Protein AF-A0A5N6XSC6-F1 (afdb_monomer)

Organism: NCBI:txid656916

Foldseek 3Di:
DACLLAALLVLLVVDDDPLSVLSSVLQVVLCLQQVDGQFDDPDDPDPLQRSLLRQLLLCLQLVHQADLVSLVVSLVVDPDPNNVQSVVCNVPVDGDDDVVSVVVSNVHHHPPRSQDPPDPLSVLVSVLSNLSSDRDSVSRQDPVSSCVRPNNVLVVPDDPVVVVVVVVVPDDDDDDRDPPPPVSVVVSVVSVVPDPPDD

Radius of gyration: 20.53 Å; Cα contacts (8 Å, |Δi|>4): 196; chains: 1; bounding box: 45×30×69 Å

Structure (mmCIF, N/CA/C/O backbone):
data_AF-A0A5N6XSC6-F1
#
_entry.id   AF-A0A5N6XSC6-F1
#
loop_
_atom_site.group_PDB
_atom_site.id
_atom_site.type_symbol
_atom_site.label_atom_id
_atom_site.label_alt_id
_atom_site.label_comp_id
_atom_site.label_asym_id
_atom_site.label_entity_id
_atom_site.label_seq_id
_atom_site.pdbx_PDB_ins_code
_atom_site.Cartn_x
_atom_site.Cartn_y
_atom_site.Cartn_z
_atom_site.occupancy
_atom_site.B_iso_or_equiv
_atom_site.auth_seq_id
_atom_site.auth_comp_id
_atom_site.auth_asym_id
_atom_site.auth_atom_id
_atom_site.pdbx_PDB_model_num
ATOM 1 N N . MET A 1 1 ? 5.424 -16.728 -9.639 1.00 49.31 1 MET A N 1
ATOM 2 C CA . MET A 1 1 ? 5.295 -16.500 -8.179 1.00 49.31 1 MET A CA 1
ATOM 3 C C . MET A 1 1 ? 4.013 -15.714 -7.971 1.00 49.31 1 MET A C 1
ATOM 5 O O . MET A 1 1 ? 3.668 -14.972 -8.876 1.00 49.31 1 MET A O 1
ATOM 9 N N . ASN A 1 2 ? 3.265 -15.916 -6.886 1.00 63.72 2 ASN A N 1
ATOM 10 C CA . ASN A 1 2 ? 1.978 -15.237 -6.713 1.00 63.72 2 ASN A CA 1
ATOM 11 C C . ASN A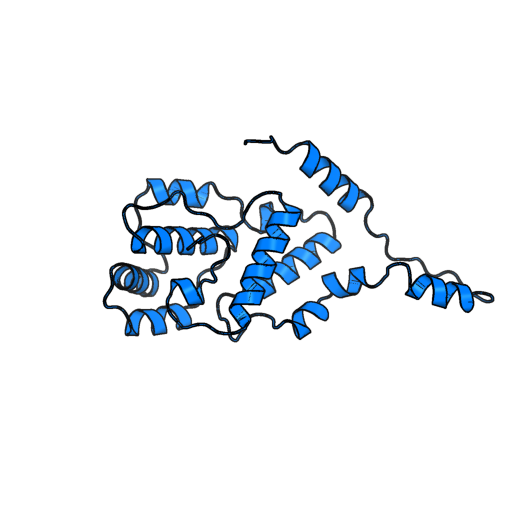 1 2 ? 2.209 -13.779 -6.250 1.00 63.72 2 ASN A C 1
ATOM 13 O O . ASN A 1 2 ? 2.725 -13.609 -5.145 1.00 63.72 2 ASN A O 1
ATOM 17 N N . PRO A 1 3 ? 1.886 -12.742 -7.047 1.00 75.44 3 PRO A N 1
ATOM 18 C CA . PRO A 1 3 ? 2.287 -11.359 -6.756 1.00 75.44 3 PRO A CA 1
ATOM 19 C C . PRO A 1 3 ? 1.499 -10.677 -5.621 1.00 75.44 3 PRO A C 1
ATOM 21 O O . PRO A 1 3 ? 1.793 -9.541 -5.268 1.00 75.44 3 PRO A O 1
ATOM 24 N N . LEU A 1 4 ? 0.514 -11.361 -5.035 1.00 81.62 4 LEU A N 1
ATOM 25 C CA . LEU A 1 4 ? -0.522 -10.781 -4.163 1.00 81.62 4 LEU A CA 1
ATOM 26 C C . LEU A 1 4 ? 0.004 -10.167 -2.856 1.00 81.62 4 LEU A C 1
ATOM 28 O O . LEU A 1 4 ? -0.638 -9.290 -2.287 1.00 81.62 4 LEU A O 1
ATOM 32 N N . TYR A 1 5 ? 1.169 -10.620 -2.390 1.00 88.50 5 TYR A N 1
ATOM 33 C CA . TYR A 1 5 ? 1.767 -10.203 -1.116 1.00 88.50 5 TYR A CA 1
ATOM 34 C C . TYR A 1 5 ? 3.187 -9.645 -1.294 1.00 88.50 5 TYR A C 1
ATOM 36 O O . TYR A 1 5 ? 3.934 -9.534 -0.322 1.00 88.50 5 TYR A O 1
ATOM 44 N N . LEU A 1 6 ? 3.588 -9.332 -2.534 1.00 90.94 6 LEU A N 1
ATOM 45 C CA . LEU A 1 6 ? 4.929 -8.825 -2.818 1.00 90.94 6 LEU A CA 1
A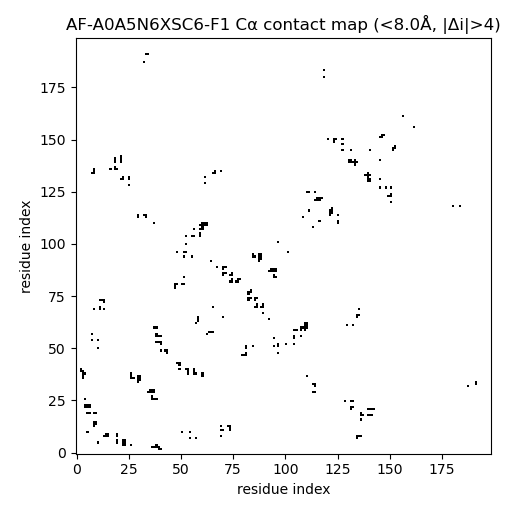TOM 46 C C . LEU A 1 6 ? 5.076 -7.370 -2.369 1.00 90.94 6 LEU A C 1
ATOM 48 O O . LEU A 1 6 ? 4.254 -6.511 -2.687 1.00 90.94 6 LEU A O 1
ATOM 52 N N . ALA A 1 7 ? 6.162 -7.114 -1.645 1.00 92.56 7 ALA A N 1
ATOM 53 C CA . ALA A 1 7 ? 6.537 -5.786 -1.193 1.00 92.56 7 ALA A CA 1
ATOM 54 C C . ALA A 1 7 ? 7.160 -4.959 -2.342 1.00 92.56 7 ALA A C 1
ATOM 56 O O . ALA A 1 7 ? 7.803 -5.527 -3.232 1.00 92.56 7 ALA A O 1
ATOM 57 N N . PRO A 1 8 ? 7.012 -3.621 -2.337 1.00 91.50 8 PRO A N 1
ATOM 58 C CA . PRO A 1 8 ? 7.504 -2.745 -3.405 1.00 91.50 8 PRO A CA 1
ATOM 59 C C . PRO A 1 8 ? 9.022 -2.825 -3.599 1.00 91.50 8 PRO A C 1
ATOM 61 O O . PRO A 1 8 ? 9.500 -2.777 -4.728 1.00 91.50 8 PRO A O 1
ATOM 64 N N . ASP A 1 9 ? 9.782 -3.007 -2.522 1.00 90.50 9 ASP A N 1
ATOM 65 C CA . ASP A 1 9 ? 11.235 -3.183 -2.531 1.00 90.50 9 ASP A CA 1
ATOM 66 C C . ASP A 1 9 ? 11.682 -4.472 -3.241 1.00 90.50 9 ASP A C 1
ATOM 68 O O . ASP A 1 9 ? 12.704 -4.475 -3.934 1.00 90.50 9 ASP A O 1
ATOM 72 N N . VAL A 1 10 ? 10.874 -5.534 -3.168 1.00 89.75 10 VAL A N 1
ATOM 73 C CA . VAL A 1 10 ? 11.110 -6.781 -3.909 1.00 89.75 10 VAL A CA 1
ATOM 74 C C . VAL A 1 10 ? 10.827 -6.587 -5.398 1.00 89.75 10 VAL A C 1
ATOM 76 O O . VAL A 1 10 ? 11.639 -6.987 -6.232 1.00 89.75 10 VAL A O 1
ATOM 79 N N . ILE A 1 11 ? 9.709 -5.933 -5.734 1.00 88.19 11 ILE A N 1
ATOM 80 C CA . ILE A 1 11 ? 9.303 -5.667 -7.127 1.00 88.19 11 ILE A CA 1
ATOM 81 C C . ILE A 1 11 ? 10.349 -4.789 -7.829 1.00 88.19 11 ILE A C 1
ATOM 83 O O . ILE A 1 11 ? 10.749 -5.047 -8.960 1.00 88.19 11 ILE A O 1
ATOM 87 N N . ILE A 1 12 ? 10.854 -3.780 -7.120 1.00 86.69 12 ILE A N 1
ATOM 88 C CA . ILE A 1 12 ? 11.865 -2.834 -7.603 1.00 86.69 12 ILE A CA 1
ATOM 89 C C . ILE A 1 12 ? 13.293 -3.437 -7.570 1.00 86.69 12 ILE A C 1
ATOM 91 O O . ILE A 1 12 ? 14.239 -2.835 -8.080 1.00 86.69 12 ILE A O 1
ATOM 95 N N . LYS A 1 13 ? 13.455 -4.669 -7.062 1.00 84.75 13 LYS A N 1
ATOM 96 C CA . LYS A 1 13 ? 14.721 -5.425 -7.001 1.00 84.75 13 LYS A CA 1
ATOM 97 C C . LYS A 1 13 ? 15.791 -4.766 -6.116 1.00 84.75 13 LYS A C 1
ATOM 99 O O . LYS A 1 13 ? 16.981 -4.853 -6.415 1.00 84.75 13 LYS A O 1
ATOM 104 N N . LEU A 1 14 ? 15.381 -4.142 -5.009 1.00 81.25 14 LEU A N 1
ATOM 105 C CA . LEU A 1 14 ? 16.293 -3.547 -4.016 1.00 81.25 14 LEU A CA 1
ATOM 106 C C . LEU A 1 14 ? 16.937 -4.583 -3.087 1.00 81.25 14 LEU A C 1
ATOM 108 O O . LEU A 1 14 ? 17.935 -4.289 -2.434 1.00 81.25 14 LEU A O 1
ATOM 112 N N . GLY A 1 15 ? 16.395 -5.798 -3.049 1.00 80.19 15 GLY A N 1
ATOM 113 C CA . GLY A 1 15 ? 16.894 -6.893 -2.229 1.00 80.19 15 GLY A CA 1
ATOM 114 C C . GLY A 1 15 ? 15.775 -7.571 -1.452 1.00 80.19 15 GLY A C 1
ATOM 115 O O . GLY A 1 15 ? 14.599 -7.281 -1.647 1.00 80.19 15 GLY A O 1
ATOM 116 N N . TRP A 1 16 ? 16.163 -8.504 -0.586 1.00 81.88 16 TRP A N 1
ATOM 117 C CA . TRP A 1 16 ? 15.251 -9.243 0.282 1.00 81.88 16 TRP A CA 1
ATOM 118 C C . TRP A 1 16 ? 15.707 -9.057 1.723 1.00 81.88 16 TRP A C 1
ATOM 120 O O . TRP A 1 16 ? 16.853 -9.366 2.058 1.00 81.88 16 TRP A O 1
ATOM 130 N N . SER A 1 17 ? 14.821 -8.553 2.573 1.00 85.25 17 SER A N 1
ATOM 131 C CA . SER A 1 17 ? 15.098 -8.306 3.986 1.00 85.25 17 SER A CA 1
ATOM 132 C C . SER A 1 17 ? 13.865 -8.612 4.835 1.00 85.25 17 SER A C 1
ATOM 134 O O . SER A 1 17 ? 12.758 -8.749 4.324 1.00 85.25 17 SER A O 1
ATOM 136 N N . SER A 1 18 ? 14.050 -8.741 6.151 1.00 90.38 18 SER A N 1
ATOM 137 C CA . SER A 1 18 ? 12.969 -9.077 7.093 1.00 90.38 18 SER A CA 1
ATOM 138 C C . SER A 1 18 ? 11.708 -8.179 7.007 1.00 90.38 18 SER A C 1
ATOM 140 O O . SER A 1 18 ? 10.610 -8.711 7.165 1.00 90.38 18 SER A O 1
ATOM 142 N N . PRO A 1 19 ? 11.789 -6.863 6.708 1.00 93.50 19 PRO A N 1
ATOM 143 C CA . PRO A 1 19 ? 10.615 -5.999 6.533 1.00 93.50 19 PRO A CA 1
ATOM 144 C C . PRO A 1 19 ? 9.584 -6.442 5.482 1.00 93.50 19 PRO A C 1
ATOM 146 O O . PRO A 1 19 ? 8.442 -5.976 5.542 1.00 93.50 19 PRO A O 1
ATOM 149 N N . ILE A 1 20 ? 9.924 -7.314 4.523 1.00 93.88 20 ILE A N 1
ATOM 150 C CA . ILE A 1 20 ? 8.957 -7.813 3.522 1.00 93.88 20 ILE A CA 1
ATOM 151 C C . ILE A 1 20 ? 7.802 -8.586 4.172 1.00 93.88 20 ILE A C 1
ATOM 153 O O . ILE A 1 20 ? 6.668 -8.510 3.702 1.00 93.88 20 ILE A O 1
ATOM 157 N N . ASP A 1 21 ? 8.065 -9.259 5.293 1.00 94.44 21 ASP A N 1
ATOM 158 C CA . ASP A 1 21 ? 7.053 -10.024 6.022 1.00 94.44 21 ASP A CA 1
ATOM 159 C C . ASP A 1 21 ? 6.004 -9.089 6.640 1.00 94.44 21 ASP A C 1
ATOM 161 O O . ASP A 1 21 ? 4.812 -9.392 6.646 1.00 94.44 21 ASP A O 1
ATOM 165 N N . MET A 1 22 ? 6.424 -7.900 7.086 1.00 96.00 22 MET A N 1
ATOM 166 C CA . MET A 1 22 ? 5.517 -6.885 7.635 1.00 96.00 22 MET A CA 1
ATOM 167 C C . MET A 1 22 ? 4.559 -6.337 6.571 1.00 96.00 22 MET A C 1
ATOM 169 O O . MET A 1 22 ? 3.394 -6.068 6.869 1.00 96.00 22 MET A O 1
ATOM 173 N N . TRP A 1 23 ? 5.016 -6.230 5.318 1.00 95.50 23 TRP A N 1
ATOM 174 C CA . TRP A 1 23 ? 4.157 -5.870 4.187 1.00 95.50 23 TRP A CA 1
ATOM 175 C C . TRP A 1 23 ? 3.125 -6.963 3.893 1.00 95.50 23 TRP A C 1
ATOM 177 O O . TRP A 1 23 ? 1.935 -6.678 3.728 1.00 95.50 23 TRP A O 1
ATOM 187 N N . ALA A 1 24 ? 3.561 -8.226 3.871 1.00 94.69 24 ALA A N 1
ATOM 188 C CA . ALA A 1 24 ? 2.672 -9.365 3.665 1.00 94.69 24 ALA A CA 1
ATOM 189 C C . ALA A 1 24 ? 1.604 -9.458 4.770 1.00 94.69 24 ALA A C 1
ATOM 191 O O . ALA A 1 24 ? 0.427 -9.660 4.470 1.00 94.69 24 ALA A O 1
ATOM 192 N N . ILE A 1 25 ? 1.979 -9.219 6.033 1.00 95.25 25 ILE A N 1
ATOM 193 C CA . ILE A 1 25 ? 1.037 -9.140 7.160 1.00 95.25 25 ILE A CA 1
ATOM 194 C C . ILE A 1 25 ? -0.019 -8.058 6.916 1.00 95.25 25 ILE A C 1
ATOM 196 O O . ILE A 1 25 ? -1.203 -8.316 7.106 1.00 95.25 25 ILE A O 1
ATOM 200 N N . ALA A 1 26 ? 0.367 -6.867 6.455 1.00 95.25 26 ALA A N 1
ATOM 201 C CA . ALA A 1 26 ? -0.592 -5.800 6.167 1.00 95.25 26 ALA A CA 1
ATOM 202 C C . ALA A 1 26 ? -1.588 -6.179 5.068 1.00 95.25 26 ALA A C 1
ATOM 204 O O . ALA A 1 26 ? -2.779 -5.898 5.188 1.00 95.25 26 ALA A O 1
ATOM 205 N N . CYS A 1 27 ? -1.114 -6.857 4.023 1.00 94.94 27 CYS A N 1
ATOM 206 C CA . CYS A 1 27 ? -1.979 -7.371 2.967 1.00 94.94 27 CYS A CA 1
ATOM 207 C C . CYS A 1 27 ? -3.011 -8.363 3.523 1.00 94.94 27 CYS A C 1
ATOM 209 O O . CYS A 1 27 ? -4.196 -8.230 3.230 1.00 94.94 27 CYS A O 1
ATOM 211 N N . ILE A 1 28 ? -2.574 -9.298 4.376 1.00 94.44 28 ILE A N 1
ATOM 212 C CA . ILE A 1 28 ? -3.453 -10.265 5.050 1.00 94.44 28 ILE A CA 1
ATOM 213 C C . ILE A 1 28 ? -4.469 -9.543 5.944 1.00 94.44 28 ILE A C 1
ATOM 215 O O . ILE A 1 28 ? -5.648 -9.876 5.928 1.00 94.44 28 ILE A O 1
ATOM 219 N N . LEU A 1 29 ? -4.046 -8.531 6.705 1.00 93.81 29 LEU A N 1
ATOM 220 C CA . LEU A 1 29 ? -4.939 -7.757 7.572 1.00 93.81 29 LEU A CA 1
ATOM 221 C C . LEU A 1 29 ? -6.040 -7.036 6.779 1.00 93.81 29 LEU A C 1
ATOM 223 O O . LEU A 1 29 ? -7.191 -7.014 7.214 1.00 93.81 29 LEU A O 1
ATOM 227 N N . VAL A 1 30 ? -5.707 -6.466 5.617 1.00 93.06 30 VAL A N 1
ATOM 228 C CA . VAL A 1 30 ? -6.702 -5.842 4.731 1.00 93.06 30 VAL A CA 1
ATOM 229 C C . VAL A 1 30 ? -7.630 -6.887 4.120 1.00 93.06 30 VAL A C 1
ATOM 231 O O . VAL A 1 30 ? -8.840 -6.677 4.109 1.00 93.06 30 VAL A O 1
ATOM 234 N N . GLU A 1 31 ? -7.091 -8.019 3.667 1.00 92.50 31 GLU A N 1
ATOM 235 C CA . GLU A 1 31 ? -7.881 -9.118 3.105 1.00 92.50 31 GLU A CA 1
ATOM 236 C C . GLU A 1 31 ? -8.882 -9.675 4.125 1.00 92.50 31 GLU A C 1
ATOM 238 O O . GLU A 1 31 ? -10.049 -9.879 3.799 1.00 92.50 31 GLU A O 1
ATOM 243 N N . LEU A 1 32 ? -8.466 -9.838 5.384 1.00 91.75 32 LEU A N 1
ATOM 244 C CA . LEU A 1 32 ? -9.344 -10.273 6.471 1.00 91.75 32 LEU A CA 1
ATOM 245 C C . LEU A 1 32 ? -10.442 -9.253 6.793 1.00 91.75 32 LEU A C 1
ATOM 247 O O . LEU A 1 32 ? -11.544 -9.651 7.166 1.00 91.75 32 LEU A O 1
ATOM 251 N N . LEU A 1 33 ? -10.162 -7.954 6.660 1.00 88.81 33 LEU A N 1
ATOM 252 C CA . LEU A 1 33 ? -11.154 -6.910 6.914 1.00 88.81 33 LEU A CA 1
ATOM 253 C C . LEU A 1 33 ? -12.158 -6.774 5.761 1.00 88.81 33 LEU A C 1
ATOM 255 O O . LEU A 1 33 ? -13.361 -6.683 5.996 1.00 88.81 33 LEU A O 1
ATOM 259 N N . ALA A 1 34 ? -11.659 -6.693 4.528 1.00 86.06 34 ALA A N 1
ATOM 260 C CA . ALA A 1 34 ? -12.452 -6.330 3.356 1.00 86.06 34 ALA A CA 1
ATOM 261 C C . ALA A 1 34 ? -12.992 -7.547 2.587 1.00 86.06 34 ALA A C 1
ATOM 263 O O . ALA A 1 34 ? -13.905 -7.403 1.774 1.00 86.06 34 ALA A O 1
ATOM 264 N N . GLY A 1 35 ? -12.434 -8.739 2.821 1.00 87.81 35 GLY A N 1
ATOM 265 C CA . GLY A 1 35 ? -12.725 -9.947 2.048 1.00 87.81 35 GLY A CA 1
ATOM 266 C C . GLY A 1 35 ? -12.160 -9.920 0.624 1.00 87.81 35 GLY A C 1
ATOM 267 O O . GLY A 1 35 ? -12.494 -10.788 -0.179 1.00 87.81 35 GLY A O 1
ATOM 268 N N . GLU A 1 36 ? -11.331 -8.926 0.293 1.00 86.38 36 GLU A N 1
ATOM 269 C CA . GLU A 1 36 ? -10.698 -8.763 -1.013 1.00 86.38 36 GLU A CA 1
ATOM 270 C C . GLU A 1 36 ? -9.207 -8.450 -0.871 1.00 86.38 36 GLU A C 1
ATOM 272 O O . GLU A 1 36 ? -8.771 -7.786 0.070 1.00 86.38 36 GLU A O 1
ATOM 277 N N . ILE A 1 37 ? -8.417 -8.930 -1.829 1.00 89.12 37 ILE A N 1
ATOM 278 C CA . ILE A 1 37 ? -6.965 -8.748 -1.835 1.00 89.12 37 ILE A CA 1
ATOM 279 C C . ILE A 1 37 ? -6.643 -7.304 -2.246 1.00 89.12 37 ILE A C 1
ATOM 281 O O . ILE A 1 37 ? -7.108 -6.868 -3.305 1.00 89.12 37 ILE A O 1
ATOM 285 N N . PRO A 1 38 ? -5.822 -6.561 -1.476 1.00 89.12 38 PRO A N 1
ATOM 286 C CA . PRO A 1 38 ? -5.574 -5.143 -1.744 1.00 89.12 38 PRO A CA 1
ATOM 287 C C . PRO A 1 38 ? -4.792 -4.901 -3.037 1.00 89.12 38 PRO A C 1
ATOM 289 O O . PRO A 1 38 ? -5.041 -3.919 -3.735 1.00 89.12 38 PRO A O 1
ATOM 292 N N . PHE A 1 39 ? -3.859 -5.794 -3.374 1.00 90.94 39 PHE A N 1
ATOM 293 C CA . PHE A 1 39 ? -3.005 -5.657 -4.548 1.00 90.94 39 PHE A CA 1
ATOM 294 C C . PHE A 1 39 ? -3.087 -6.919 -5.397 1.00 90.94 39 PHE A C 1
ATOM 296 O O . PHE A 1 39 ? -2.641 -7.993 -5.002 1.00 90.94 39 PHE A O 1
ATOM 303 N N . TYR A 1 40 ? -3.655 -6.792 -6.589 1.00 86.75 40 TYR A N 1
ATOM 304 C CA . TYR A 1 40 ? -3.598 -7.851 -7.584 1.00 86.75 40 TYR A CA 1
ATOM 305 C C . TYR A 1 40 ? -3.666 -7.273 -8.990 1.00 86.75 40 TYR A C 1
ATOM 307 O O . TYR A 1 40 ? -4.322 -6.255 -9.240 1.00 86.75 40 TYR A O 1
ATOM 315 N N . VAL A 1 41 ? -3.010 -7.965 -9.913 1.00 85.06 41 VAL A N 1
ATOM 316 C CA . VAL A 1 41 ? -2.949 -7.620 -11.334 1.00 85.06 41 VAL A CA 1
ATOM 317 C C . VAL A 1 41 ? -3.692 -8.674 -12.146 1.00 85.06 41 VAL A C 1
ATOM 319 O O . VAL A 1 41 ? -3.846 -9.814 -11.709 1.00 85.06 41 VAL A O 1
ATOM 322 N N . ARG A 1 42 ? -4.189 -8.301 -13.329 1.00 77.06 42 ARG A N 1
ATOM 323 C CA . ARG A 1 42 ? -4.934 -9.231 -14.200 1.00 77.06 42 ARG A CA 1
ATOM 324 C C . ARG A 1 42 ? -4.015 -10.139 -15.038 1.00 77.06 42 ARG A C 1
ATOM 326 O O . ARG A 1 42 ? -4.506 -11.073 -15.667 1.00 77.06 42 ARG A O 1
ATOM 333 N N . GLY A 1 43 ? -2.709 -9.879 -15.011 1.00 68.62 43 GLY A N 1
ATOM 334 C CA . GLY A 1 43 ? -1.700 -10.525 -15.847 1.00 68.62 43 GLY A CA 1
ATOM 335 C C . GLY A 1 43 ? -1.348 -9.665 -17.062 1.00 68.62 43 GLY A C 1
ATOM 336 O O . GLY A 1 43 ? -2.226 -9.045 -17.671 1.00 68.62 43 GLY A O 1
ATOM 337 N N . GLY A 1 44 ? -0.056 -9.608 -17.375 1.00 69.19 44 GLY A N 1
ATOM 338 C CA . GLY A 1 44 ? 0.532 -8.852 -18.482 1.00 69.19 44 GLY A CA 1
ATOM 339 C C . GLY A 1 44 ? 1.079 -9.781 -19.565 1.00 69.19 44 GLY A C 1
ATOM 340 O O . GLY A 1 44 ? 1.088 -11.001 -19.415 1.00 69.19 44 GLY A O 1
ATOM 341 N N . ILE A 1 45 ? 1.540 -9.219 -20.686 1.00 72.31 45 ILE A N 1
ATOM 342 C CA . ILE A 1 45 ? 2.216 -10.012 -21.730 1.00 72.31 45 ILE A CA 1
ATOM 343 C C . ILE A 1 45 ? 3.636 -10.377 -21.263 1.00 72.31 45 ILE A C 1
ATOM 345 O O . ILE A 1 45 ? 4.210 -11.375 -21.702 1.00 72.31 45 ILE A O 1
ATOM 349 N N . SER A 1 46 ? 4.197 -9.582 -20.348 1.00 82.19 46 SER A N 1
ATOM 350 C CA . SER A 1 46 ? 5.517 -9.782 -19.756 1.00 82.19 46 SER A CA 1
ATOM 351 C C . SER A 1 46 ? 5.523 -9.499 -18.252 1.00 82.19 46 SER A C 1
ATOM 353 O O . SER A 1 46 ? 4.689 -8.745 -17.753 1.00 82.19 46 SER A O 1
ATOM 355 N N . GLN A 1 47 ? 6.508 -10.062 -17.545 1.00 82.31 47 GLN A N 1
ATOM 356 C CA . GLN A 1 47 ? 6.714 -9.828 -16.110 1.00 82.31 47 GLN A CA 1
ATOM 357 C C . GLN A 1 47 ? 6.904 -8.337 -15.789 1.00 82.31 47 GLN A C 1
ATOM 359 O O . GLN A 1 47 ? 6.347 -7.843 -14.818 1.00 82.31 47 GLN A O 1
ATOM 364 N N . ASP A 1 48 ? 7.636 -7.605 -16.633 1.00 81.94 48 ASP A N 1
ATOM 365 C CA . ASP A 1 48 ? 7.898 -6.179 -16.421 1.00 81.94 48 ASP A CA 1
ATOM 366 C C . ASP A 1 48 ? 6.603 -5.345 -16.483 1.00 81.94 48 ASP A C 1
ATOM 368 O O . ASP A 1 48 ? 6.462 -4.371 -15.748 1.00 81.94 48 ASP A O 1
ATOM 372 N N . GLU A 1 49 ? 5.634 -5.727 -17.324 1.00 82.25 49 GLU A N 1
ATOM 373 C CA . GLU A 1 49 ? 4.317 -5.075 -17.362 1.00 82.25 49 GLU A CA 1
ATOM 374 C C . GLU A 1 49 ? 3.496 -5.361 -16.099 1.00 82.25 49 GLU A C 1
ATOM 376 O O . GLU A 1 49 ? 2.826 -4.461 -15.590 1.00 82.25 49 GLU A O 1
ATOM 381 N N . GLU A 1 50 ? 3.561 -6.590 -15.583 1.00 86.25 50 GLU A N 1
ATOM 382 C CA . GLU A 1 50 ? 2.893 -6.975 -14.336 1.00 86.25 50 GLU A CA 1
ATOM 383 C C . GLU A 1 50 ? 3.466 -6.225 -13.136 1.00 86.25 50 GLU A C 1
ATOM 385 O O . GLU A 1 50 ? 2.704 -5.703 -12.324 1.00 86.25 50 GLU A O 1
ATOM 390 N N . ASP A 1 51 ? 4.792 -6.115 -13.058 1.00 87.38 51 ASP A N 1
ATOM 391 C CA . ASP A 1 51 ? 5.490 -5.390 -12.000 1.00 87.38 51 ASP A CA 1
ATOM 392 C C . ASP A 1 51 ? 5.107 -3.897 -12.020 1.00 87.38 51 ASP A C 1
ATOM 394 O O . ASP A 1 51 ? 4.824 -3.312 -10.975 1.00 87.38 51 ASP A O 1
ATOM 398 N N . ILE A 1 52 ? 5.011 -3.281 -13.206 1.00 86.56 52 ILE A N 1
ATOM 399 C CA . ILE A 1 52 ? 4.572 -1.883 -13.357 1.00 86.56 52 ILE A CA 1
ATOM 400 C C . ILE A 1 52 ? 3.103 -1.704 -12.946 1.00 86.56 52 ILE A C 1
ATOM 402 O O . ILE A 1 52 ? 2.785 -0.756 -12.224 1.00 86.56 52 ILE A O 1
ATOM 406 N N . GLU A 1 53 ? 2.198 -2.588 -13.385 1.00 88.31 53 GLU A N 1
ATOM 407 C CA . GLU A 1 53 ? 0.781 -2.539 -12.988 1.00 88.31 53 GLU A CA 1
ATOM 408 C C . GLU A 1 53 ? 0.625 -2.726 -11.473 1.00 88.31 53 GLU A C 1
ATOM 410 O O . GLU A 1 53 ? -0.194 -2.047 -10.844 1.00 88.31 53 GLU A O 1
ATOM 415 N N . LEU A 1 54 ? 1.433 -3.601 -10.871 1.00 90.19 54 LEU A N 1
ATOM 416 C CA . LEU A 1 54 ? 1.431 -3.846 -9.436 1.00 90.19 54 LEU A CA 1
ATOM 417 C C . LEU A 1 54 ? 1.922 -2.620 -8.660 1.00 90.19 54 LEU A C 1
ATOM 419 O O . LEU A 1 54 ? 1.243 -2.198 -7.727 1.00 90.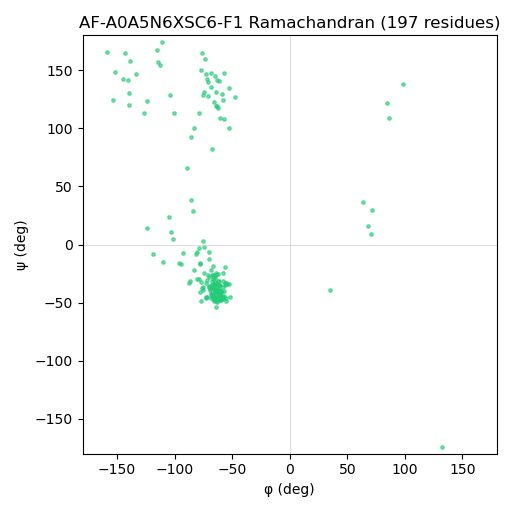19 54 LEU A O 1
ATOM 423 N N . LEU A 1 55 ? 3.029 -1.994 -9.072 1.00 90.50 55 LEU A N 1
ATOM 424 C CA . LEU A 1 55 ? 3.534 -0.763 -8.447 1.00 90.50 55 LEU A CA 1
ATOM 425 C C . LEU A 1 55 ? 2.522 0.384 -8.534 1.00 90.50 55 LEU A C 1
ATOM 427 O O . LEU A 1 55 ? 2.278 1.066 -7.539 1.00 90.50 55 LEU A O 1
ATOM 431 N N . ALA A 1 56 ? 1.878 0.556 -9.690 1.00 90.19 56 ALA A N 1
ATOM 432 C CA . ALA A 1 56 ? 0.830 1.556 -9.872 1.00 90.19 56 ALA A CA 1
ATOM 433 C C . ALA A 1 56 ? -0.405 1.273 -9.000 1.00 90.19 56 ALA A C 1
ATOM 435 O O . ALA A 1 56 ? -0.996 2.189 -8.426 1.00 90.19 56 ALA A O 1
ATOM 436 N N . THR A 1 57 ? -0.780 -0.003 -8.867 1.00 91.31 57 THR A N 1
ATOM 437 C CA . THR A 1 57 ? -1.864 -0.440 -7.978 1.00 91.31 57 THR A CA 1
ATOM 438 C C . THR A 1 57 ? -1.530 -0.141 -6.521 1.00 91.31 57 THR A C 1
ATOM 440 O O . THR A 1 57 ? -2.372 0.399 -5.807 1.00 91.31 57 THR A O 1
ATOM 443 N N . ILE A 1 58 ? -0.303 -0.438 -6.086 1.00 93.38 58 ILE A N 1
ATOM 444 C CA . ILE A 1 58 ? 0.162 -0.145 -4.728 1.00 93.38 58 ILE A CA 1
ATOM 445 C C . ILE A 1 58 ? 0.104 1.365 -4.460 1.00 93.38 58 ILE A C 1
ATOM 447 O O . ILE A 1 58 ? -0.446 1.773 -3.438 1.00 93.38 58 ILE A O 1
ATOM 451 N N . GLU A 1 59 ? 0.608 2.196 -5.377 1.00 91.94 59 GLU A N 1
ATOM 452 C CA . GLU A 1 59 ? 0.581 3.659 -5.243 1.00 91.94 59 GLU A CA 1
ATOM 453 C C . GLU A 1 59 ? -0.852 4.193 -5.082 1.00 91.94 59 GLU A C 1
ATOM 455 O O . GLU A 1 59 ? -1.129 4.987 -4.178 1.00 91.94 59 GLU A O 1
ATOM 460 N N . HIS A 1 60 ? -1.780 3.712 -5.915 1.00 92.25 60 HIS A N 1
ATOM 461 C CA . HIS A 1 60 ? -3.188 4.111 -5.873 1.00 92.25 60 HIS A CA 1
ATOM 462 C C . HIS A 1 60 ? -3.886 3.660 -4.586 1.00 92.25 60 HIS A C 1
ATOM 464 O O . HIS A 1 60 ? -4.541 4.465 -3.923 1.00 92.25 60 HIS A O 1
ATOM 470 N N . VAL A 1 61 ? -3.733 2.389 -4.204 1.00 92.88 61 VAL A N 1
ATOM 471 C CA . VAL A 1 61 ? -4.409 1.818 -3.031 1.00 92.88 61 VAL A CA 1
ATOM 472 C C . VAL A 1 61 ? -3.863 2.427 -1.739 1.00 92.88 61 VAL A C 1
ATOM 474 O O . VAL A 1 61 ? -4.645 2.853 -0.891 1.00 92.88 61 VAL A O 1
ATOM 477 N N . VAL A 1 62 ? -2.539 2.538 -1.586 1.00 93.62 62 VAL A N 1
ATOM 478 C CA . VAL A 1 62 ? -1.918 3.165 -0.403 1.00 93.62 62 VAL A CA 1
ATOM 479 C C . VAL A 1 62 ? -2.148 4.684 -0.398 1.00 93.62 62 VAL A C 1
ATOM 481 O O . VAL A 1 62 ? -2.212 5.300 0.670 1.00 93.62 62 VAL A O 1
ATOM 484 N N . GLY A 1 63 ? -2.304 5.300 -1.573 1.00 90.56 63 GLY A N 1
ATOM 485 C CA . GLY A 1 63 ? -2.533 6.736 -1.731 1.00 90.56 63 GLY A CA 1
ATOM 486 C C . GLY A 1 63 ? -1.297 7.579 -1.410 1.00 90.56 63 GLY A C 1
ATOM 487 O O . GLY A 1 63 ? -1.426 8.702 -0.914 1.00 90.56 63 GLY A O 1
ATOM 488 N N . ARG A 1 64 ? -0.103 7.019 -1.628 1.00 89.56 64 ARG A N 1
ATOM 489 C CA . ARG A 1 64 ? 1.202 7.661 -1.420 1.00 89.56 64 ARG A CA 1
ATOM 490 C C . ARG A 1 64 ? 2.140 7.256 -2.549 1.00 89.56 64 ARG A C 1
ATOM 492 O O . ARG A 1 64 ? 2.139 6.097 -2.946 1.00 89.56 64 ARG A O 1
ATOM 499 N N . CYS A 1 65 ? 2.953 8.201 -3.004 1.00 87.19 65 CYS A N 1
ATOM 500 C CA . CYS A 1 65 ? 3.993 7.949 -3.993 1.00 87.19 65 CYS A CA 1
ATOM 501 C C . CYS A 1 65 ? 5.113 7.080 -3.405 1.00 87.19 65 CYS A C 1
ATOM 503 O O . CYS A 1 65 ? 5.427 7.181 -2.217 1.00 87.19 65 CYS A O 1
ATOM 505 N N . ILE A 1 66 ? 5.726 6.258 -4.258 1.00 87.31 66 ILE A N 1
ATOM 506 C CA . ILE A 1 66 ? 6.911 5.464 -3.912 1.00 87.31 66 ILE A CA 1
ATOM 507 C C . ILE A 1 66 ? 8.074 6.400 -3.575 1.00 87.31 66 ILE A C 1
ATOM 509 O O . ILE A 1 66 ? 8.240 7.434 -4.229 1.00 87.31 66 ILE A O 1
ATOM 513 N N . ASP A 1 67 ? 8.874 6.023 -2.575 1.00 85.94 67 ASP A N 1
ATOM 514 C CA . ASP A 1 67 ? 10.001 6.823 -2.103 1.00 85.94 67 ASP A CA 1
ATOM 515 C C . ASP A 1 67 ? 11.030 7.095 -3.229 1.00 85.94 67 ASP A C 1
ATOM 517 O O . ASP A 1 67 ? 11.472 6.155 -3.904 1.00 85.94 67 ASP A O 1
ATOM 521 N N . PRO A 1 68 ? 11.447 8.358 -3.452 1.00 82.69 68 PRO A N 1
ATOM 522 C CA . PRO A 1 68 ? 12.443 8.700 -4.466 1.00 82.69 68 PRO A CA 1
ATOM 523 C C . PRO A 1 68 ? 13.791 7.988 -4.298 1.00 82.69 68 PRO A C 1
ATOM 525 O O . PRO A 1 68 ? 14.446 7.695 -5.299 1.00 82.69 68 PRO A O 1
ATOM 528 N N . ASN A 1 69 ? 14.210 7.687 -3.066 1.00 82.94 69 ASN A N 1
ATOM 529 C CA . ASN A 1 69 ? 15.470 6.996 -2.789 1.00 82.94 69 ASN A CA 1
ATOM 530 C C . ASN A 1 69 ? 15.427 5.561 -3.323 1.00 82.94 69 ASN A C 1
ATOM 532 O O . ASN A 1 69 ? 16.360 5.122 -3.999 1.00 82.94 69 ASN A O 1
ATOM 536 N N . MET A 1 70 ? 14.306 4.863 -3.110 1.00 83.44 70 MET A N 1
ATOM 537 C CA . MET A 1 70 ? 14.071 3.523 -3.659 1.00 83.44 70 MET A CA 1
ATOM 538 C C . MET A 1 70 ? 14.137 3.524 -5.190 1.00 83.44 70 MET A C 1
ATOM 540 O O . MET A 1 70 ? 14.781 2.672 -5.802 1.00 83.44 70 MET A O 1
ATOM 544 N N . VAL A 1 71 ? 13.500 4.514 -5.816 1.00 83.56 71 VAL A N 1
ATOM 545 C CA . VAL A 1 71 ? 13.494 4.685 -7.276 1.00 83.56 71 VAL A CA 1
ATOM 546 C C . VAL A 1 71 ? 14.902 4.982 -7.805 1.00 83.56 71 VAL A C 1
ATOM 548 O O . VAL A 1 71 ? 15.295 4.451 -8.847 1.00 83.56 71 VAL A O 1
ATOM 551 N N . GLY A 1 72 ? 15.678 5.800 -7.089 1.00 79.06 72 GLY A N 1
ATOM 552 C CA . GLY A 1 72 ? 17.056 6.140 -7.442 1.00 79.06 72 GLY A CA 1
ATOM 553 C C . GLY A 1 72 ? 17.983 4.923 -7.454 1.00 79.06 72 GLY A C 1
ATOM 554 O O . GLY A 1 72 ? 18.682 4.699 -8.443 1.00 79.06 72 GLY A O 1
ATOM 555 N N . ILE A 1 73 ? 17.935 4.094 -6.405 1.00 77.81 73 ILE A N 1
ATOM 556 C CA . ILE A 1 73 ? 18.754 2.872 -6.297 1.00 77.81 73 ILE A CA 1
ATOM 557 C C . ILE A 1 73 ? 18.393 1.876 -7.411 1.00 77.81 73 ILE A C 1
ATOM 559 O O . ILE A 1 73 ? 19.262 1.267 -8.038 1.00 77.81 73 ILE A O 1
ATOM 563 N N . ALA A 1 74 ? 17.109 1.743 -7.721 1.00 76.94 74 ALA A N 1
ATOM 564 C CA . ALA A 1 74 ? 16.650 0.846 -8.774 1.00 76.94 74 ALA A CA 1
ATOM 565 C C . ALA A 1 74 ? 17.018 1.319 -10.183 1.00 76.94 74 ALA A C 1
ATOM 567 O O . ALA A 1 74 ? 17.376 0.511 -11.040 1.00 76.94 74 ALA A O 1
ATOM 568 N N . THR A 1 75 ? 16.987 2.636 -10.405 1.00 76.12 75 THR A N 1
ATOM 569 C CA . THR A 1 75 ? 17.434 3.275 -11.650 1.00 76.12 75 THR A CA 1
ATOM 570 C C . THR A 1 75 ? 18.914 2.999 -11.912 1.00 76.12 75 THR A C 1
ATOM 572 O O . THR A 1 75 ? 19.290 2.721 -13.048 1.00 76.12 75 THR A O 1
ATOM 575 N N . SER A 1 76 ? 19.766 3.000 -10.879 1.00 69.00 76 SER A N 1
ATOM 576 C CA . SER A 1 76 ? 21.189 2.670 -11.055 1.00 69.00 76 SER A CA 1
ATOM 577 C C . SER A 1 76 ? 21.457 1.212 -11.454 1.00 69.00 76 SER A C 1
ATOM 579 O O . SER A 1 76 ? 22.516 0.929 -12.006 1.00 69.00 76 SER A O 1
ATOM 581 N N . ASN A 1 77 ? 20.494 0.309 -11.246 1.00 65.50 77 ASN A N 1
ATOM 582 C CA . ASN A 1 77 ? 20.601 -1.122 -11.554 1.00 65.50 77 ASN A CA 1
ATOM 583 C C . ASN A 1 77 ? 19.840 -1.521 -12.843 1.00 65.50 77 ASN A C 1
ATOM 585 O O . ASN A 1 77 ? 19.619 -2.705 -13.108 1.00 65.50 77 ASN A O 1
ATOM 589 N N . ALA A 1 78 ? 19.382 -0.544 -13.633 1.00 61.50 78 ALA A N 1
ATOM 590 C CA . ALA A 1 78 ? 18.384 -0.732 -14.684 1.00 61.50 78 ALA A CA 1
ATOM 591 C C . ALA A 1 78 ? 18.953 -1.177 -16.052 1.00 61.50 78 ALA A C 1
ATOM 593 O O . ALA A 1 78 ? 19.213 -0.348 -16.919 1.00 61.50 78 ALA A O 1
ATOM 594 N N . GLU A 1 79 ? 19.019 -2.490 -16.305 1.00 62.44 79 GLU A N 1
ATOM 595 C CA . GLU A 1 79 ? 19.192 -3.058 -17.666 1.00 62.44 79 GLU A CA 1
ATOM 596 C C . GLU A 1 79 ? 17.876 -3.603 -18.284 1.00 62.44 79 GLU A C 1
ATOM 598 O O . GLU A 1 79 ? 17.882 -4.175 -19.371 1.00 62.44 79 GLU A O 1
ATOM 603 N N . SER A 1 80 ? 16.724 -3.430 -17.615 1.00 68.81 80 SER A N 1
ATOM 604 C CA . SER A 1 80 ? 15.417 -4.014 -18.002 1.00 68.81 80 SER A CA 1
ATOM 605 C C . SER A 1 80 ? 14.347 -2.976 -18.387 1.00 68.81 80 SER A C 1
ATOM 607 O O . SER A 1 80 ? 14.495 -1.777 -18.123 1.00 68.81 80 SER A O 1
ATOM 609 N N . THR A 1 81 ? 13.239 -3.423 -18.998 1.00 67.81 81 THR A N 1
ATOM 610 C CA . THR A 1 81 ? 12.089 -2.568 -19.360 1.00 67.81 81 THR A CA 1
ATOM 611 C C . THR A 1 81 ? 11.417 -1.980 -18.118 1.00 67.81 81 THR A C 1
ATOM 613 O O . THR A 1 81 ? 11.023 -0.809 -18.129 1.00 67.81 81 THR A O 1
ATOM 616 N N . LEU A 1 82 ? 11.377 -2.740 -17.020 1.00 71.75 82 LEU A N 1
ATOM 617 C CA . LEU A 1 82 ? 11.021 -2.237 -15.691 1.00 71.75 82 LEU A CA 1
ATOM 618 C C . LEU A 1 82 ? 11.916 -1.051 -15.291 1.00 71.75 82 LEU A C 1
ATOM 620 O O . LEU A 1 82 ? 11.418 0.016 -14.938 1.00 71.75 82 LEU A O 1
ATOM 624 N N . GLY A 1 83 ? 13.232 -1.197 -15.450 1.00 75.50 83 GLY A N 1
ATOM 625 C CA . GLY A 1 83 ? 14.204 -0.139 -15.181 1.00 75.50 83 GLY A CA 1
ATOM 626 C C . GLY A 1 83 ? 13.950 1.142 -15.984 1.00 75.50 83 GLY A C 1
ATOM 627 O O . GLY A 1 83 ? 13.923 2.230 -15.419 1.00 75.50 83 GLY A O 1
ATOM 628 N N . SER A 1 84 ? 13.644 1.026 -17.280 1.00 76.00 84 SER A N 1
ATOM 629 C CA . SER A 1 84 ? 13.297 2.185 -18.125 1.00 76.00 84 SER A CA 1
ATOM 630 C C . SER A 1 84 ? 12.043 2.934 -17.652 1.00 76.00 84 SER A C 1
ATOM 632 O O . SER A 1 84 ? 11.972 4.159 -17.775 1.00 76.00 84 SER A O 1
ATOM 634 N N . ASN A 1 85 ? 11.048 2.224 -17.112 1.00 78.56 85 ASN A N 1
ATOM 635 C CA . ASN A 1 85 ? 9.840 2.839 -16.558 1.00 78.56 85 ASN A CA 1
ATOM 636 C C . ASN A 1 85 ? 10.091 3.470 -15.187 1.00 78.56 85 ASN A C 1
ATOM 638 O O . ASN A 1 85 ? 9.589 4.562 -14.929 1.00 78.56 85 ASN A O 1
ATOM 642 N N . ILE A 1 86 ? 10.923 2.844 -14.352 1.00 78.81 86 ILE A N 1
ATOM 643 C CA . ILE A 1 86 ? 11.380 3.413 -13.080 1.00 78.81 86 ILE A CA 1
ATOM 644 C C . ILE A 1 86 ? 12.154 4.721 -13.325 1.00 78.81 86 ILE A C 1
ATOM 646 O O . ILE A 1 86 ? 11.861 5.720 -12.675 1.00 78.81 86 ILE A O 1
ATOM 650 N N . CYS A 1 87 ? 13.045 4.784 -14.324 1.00 74.69 87 CYS A N 1
ATOM 651 C CA . CYS A 1 87 ? 13.735 6.027 -14.709 1.00 74.69 87 CYS A CA 1
ATOM 652 C C . CYS A 1 87 ? 12.753 7.144 -15.107 1.00 74.69 87 CYS A C 1
ATOM 654 O O . CYS A 1 87 ? 12.934 8.321 -14.778 1.00 74.69 87 CYS A O 1
ATOM 656 N N . GLN A 1 88 ? 11.697 6.784 -15.842 1.00 78.38 88 GLN A N 1
ATOM 657 C CA . GLN A 1 88 ? 10.662 7.735 -16.243 1.00 78.38 88 GLN A CA 1
ATOM 658 C C . GLN A 1 88 ? 9.821 8.196 -15.052 1.00 78.38 88 GLN A C 1
ATOM 660 O O . GLN A 1 88 ? 9.521 9.391 -14.977 1.00 78.38 88 GLN A O 1
ATOM 665 N N . TYR A 1 89 ? 9.511 7.291 -14.117 1.00 81.50 89 TYR A N 1
ATOM 666 C CA . TYR A 1 89 ? 8.875 7.609 -12.841 1.00 81.50 89 TYR A CA 1
ATOM 667 C C . TYR A 1 89 ? 9.748 8.560 -12.016 1.00 81.50 89 TYR A C 1
ATOM 669 O O . TYR A 1 89 ? 9.245 9.576 -11.554 1.00 81.50 89 TYR A O 1
ATOM 677 N N . ALA A 1 90 ? 11.062 8.329 -11.926 1.00 76.56 90 ALA A N 1
ATOM 678 C CA . ALA A 1 90 ? 11.997 9.227 -11.240 1.00 76.56 90 ALA A CA 1
ATOM 679 C C . ALA A 1 90 ? 11.944 10.665 -11.784 1.00 76.56 90 ALA A C 1
ATOM 681 O O . ALA A 1 90 ? 12.101 11.630 -11.042 1.00 76.56 90 ALA A O 1
ATOM 682 N N . SER A 1 91 ? 11.708 10.803 -13.092 1.00 77.00 91 SER A N 1
ATOM 683 C CA . SER A 1 91 ? 11.705 12.095 -13.785 1.00 77.00 91 SER A CA 1
ATOM 684 C C . SER A 1 91 ? 10.345 12.808 -13.764 1.00 77.00 91 SER A C 1
ATOM 686 O O . SER A 1 91 ? 10.302 14.034 -13.758 1.00 77.00 91 SER A O 1
ATOM 688 N N . HIS A 1 92 ? 9.232 12.065 -13.792 1.00 76.50 92 HIS A N 1
ATOM 689 C CA . HIS A 1 92 ? 7.879 12.626 -13.963 1.00 76.50 92 HIS A CA 1
ATOM 690 C C . HIS A 1 92 ? 6.937 12.358 -12.779 1.00 76.50 92 HIS A C 1
ATOM 692 O O . HIS A 1 92 ? 5.817 12.867 -12.766 1.00 76.50 92 HIS A O 1
ATOM 698 N N . GLY A 1 93 ? 7.355 11.535 -11.816 1.00 77.19 93 GLY A N 1
ATOM 699 C CA . GLY A 1 93 ? 6.558 11.105 -10.666 1.00 77.19 93 GLY A CA 1
ATOM 700 C C . GLY A 1 93 ? 5.379 10.193 -11.011 1.00 77.19 93 GLY A C 1
ATOM 701 O O . GLY A 1 93 ? 4.460 10.084 -10.211 1.00 77.19 93 GLY A O 1
ATOM 702 N N . LYS A 1 94 ? 5.342 9.603 -12.216 1.00 77.50 94 LYS A N 1
ATOM 703 C CA . LYS A 1 94 ? 4.264 8.707 -12.662 1.00 77.50 94 LYS A CA 1
ATOM 704 C C . LYS A 1 94 ? 4.790 7.583 -13.539 1.00 77.50 94 LYS A C 1
ATOM 706 O O . LYS A 1 94 ? 5.660 7.796 -14.386 1.00 77.50 94 LYS A O 1
ATOM 711 N N . PHE A 1 95 ? 4.208 6.403 -13.367 1.00 77.69 95 PHE A N 1
ATOM 712 C CA . PHE A 1 95 ? 4.449 5.252 -14.227 1.00 77.69 95 PHE A CA 1
ATOM 713 C C . PHE A 1 95 ? 3.765 5.452 -15.582 1.00 77.69 95 PHE A C 1
ATOM 715 O O . PHE A 1 95 ? 2.699 6.067 -15.668 1.00 77.69 95 PHE A O 1
ATOM 722 N N . LYS A 1 96 ? 4.373 4.928 -16.650 1.00 74.50 96 LYS A N 1
ATOM 723 C CA . LYS A 1 96 ? 3.750 4.881 -17.975 1.00 74.50 96 LYS A CA 1
ATOM 724 C C . LYS A 1 96 ? 3.274 3.471 -18.273 1.00 74.50 96 LYS A C 1
ATOM 726 O O . LYS A 1 96 ? 4.036 2.518 -18.183 1.00 74.50 96 LYS A O 1
ATOM 731 N N . PHE A 1 97 ? 2.017 3.361 -18.672 1.00 77.25 97 PHE A N 1
ATOM 732 C CA . PHE A 1 97 ? 1.390 2.114 -19.090 1.00 77.25 97 PHE A CA 1
ATOM 733 C C . PHE A 1 97 ? 0.165 2.423 -19.969 1.00 77.25 97 PHE A C 1
ATOM 735 O O . PHE A 1 97 ? -0.276 3.576 -20.020 1.00 77.25 97 PHE A O 1
ATOM 742 N N . PRO A 1 98 ? -0.384 1.434 -20.697 1.00 76.88 98 PRO A N 1
ATOM 743 C CA . PRO A 1 98 ? -1.579 1.626 -21.519 1.00 76.88 98 PRO A CA 1
ATOM 744 C C . PRO A 1 98 ? -2.781 2.147 -20.712 1.00 76.88 98 PRO A C 1
ATOM 746 O O . PRO A 1 98 ? -2.979 1.736 -19.572 1.00 76.88 98 PRO A O 1
ATOM 749 N N . HIS A 1 99 ? -3.655 2.958 -21.323 1.00 78.62 99 HIS A N 1
ATOM 750 C CA . HIS A 1 99 ? -4.862 3.486 -20.655 1.00 78.62 99 HIS A CA 1
ATOM 751 C C . HIS A 1 99 ? -5.756 2.398 -20.040 1.00 78.62 99 HIS A C 1
ATOM 753 O O . HIS A 1 99 ? -6.305 2.583 -18.961 1.00 78.62 99 HIS A O 1
ATOM 759 N N . ALA A 1 100 ? -5.833 1.218 -20.663 1.00 76.88 100 ALA A N 1
ATOM 760 C CA . ALA A 1 100 ? -6.586 0.091 -20.115 1.00 76.88 100 ALA A CA 1
ATOM 761 C C . ALA A 1 100 ? -6.048 -0.408 -18.758 1.00 76.88 100 ALA A C 1
ATOM 763 O O . ALA A 1 100 ? -6.793 -1.037 -18.013 1.00 76.88 100 ALA A O 1
ATOM 764 N N . VAL A 1 101 ? -4.764 -0.193 -18.454 1.00 79.81 101 VAL A N 1
ATOM 765 C CA . VAL A 1 101 ? -4.166 -0.465 -17.136 1.00 79.81 101 VAL A CA 1
ATOM 766 C C . VAL A 1 101 ? -4.536 0.656 -16.165 1.00 79.81 101 VAL A C 1
ATOM 768 O O . VAL A 1 101 ? -4.915 0.388 -15.031 1.00 79.81 101 VAL A O 1
ATOM 771 N N . GLU A 1 102 ? -4.512 1.906 -16.630 1.00 84.06 102 GLU A N 1
ATOM 772 C CA . GLU A 1 102 ? -4.870 3.084 -15.834 1.00 84.06 102 GLU A CA 1
ATOM 773 C C . GLU A 1 102 ? -6.290 3.011 -15.276 1.00 84.06 102 GLU A C 1
ATOM 775 O O . GLU A 1 102 ? -6.496 3.233 -14.083 1.00 84.06 102 GLU A O 1
ATOM 780 N N . ASP A 1 103 ? -7.256 2.644 -16.115 1.00 85.50 103 ASP A N 1
ATOM 781 C CA . ASP A 1 103 ? -8.652 2.505 -15.701 1.00 85.50 103 ASP A CA 1
ATOM 782 C C . ASP A 1 103 ? -8.827 1.372 -14.679 1.00 85.50 103 ASP A C 1
ATOM 784 O O . ASP A 1 103 ? -9.583 1.512 -13.716 1.00 85.50 103 ASP A O 1
ATOM 788 N N . ARG A 1 104 ? -8.082 0.266 -14.834 1.00 84.88 104 ARG A N 1
ATOM 789 C CA . ARG A 1 104 ? -8.086 -0.841 -13.864 1.00 84.88 104 ARG A CA 1
ATOM 790 C C . ARG A 1 104 ? -7.530 -0.405 -12.518 1.00 84.88 104 ARG A C 1
ATOM 792 O O . ARG A 1 104 ? -8.171 -0.666 -11.504 1.00 84.88 104 ARG A O 1
ATOM 799 N N . VAL A 1 105 ? -6.387 0.278 -12.508 1.00 86.81 105 VAL A N 1
ATOM 800 C CA . VAL A 1 105 ? -5.773 0.800 -11.280 1.00 86.81 105 VAL A CA 1
ATOM 801 C C . VAL A 1 105 ? -6.731 1.769 -10.589 1.00 86.81 105 VAL A C 1
ATOM 803 O O . VAL A 1 105 ? -7.013 1.605 -9.408 1.00 86.81 105 VAL A O 1
ATOM 806 N N . LYS A 1 106 ? -7.326 2.710 -11.331 1.00 87.50 106 LYS A N 1
ATOM 807 C CA . LYS A 1 106 ? -8.269 3.694 -10.776 1.00 87.50 106 LYS A CA 1
ATOM 808 C C . LYS A 1 106 ? -9.581 3.093 -10.281 1.00 87.50 106 LYS A C 1
ATOM 810 O O . LYS A 1 106 ? -10.211 3.677 -9.407 1.00 87.50 106 LYS A O 1
ATOM 815 N N . SER A 1 107 ? -10.001 1.950 -10.825 1.00 88.81 107 SER A N 1
ATOM 816 C CA . SER A 1 107 ? -11.197 1.237 -10.356 1.00 88.81 107 SER A CA 1
ATOM 817 C C . SER A 1 107 ? -11.023 0.590 -8.976 1.00 88.81 107 SER A C 1
ATOM 819 O O . SER A 1 107 ? -12.005 0.158 -8.373 1.00 88.81 107 SER A O 1
ATOM 821 N N . ARG A 1 108 ? -9.786 0.513 -8.465 1.00 88.31 108 ARG A N 1
ATOM 822 C CA . ARG A 1 108 ? -9.481 -0.021 -7.136 1.00 88.31 108 ARG A CA 1
ATOM 823 C C . ARG A 1 108 ? -9.939 0.939 -6.050 1.00 88.31 108 ARG A C 1
ATOM 825 O O . ARG A 1 108 ? -9.752 2.150 -6.161 1.00 88.31 108 ARG A O 1
ATOM 832 N N . LYS A 1 109 ? -10.444 0.376 -4.956 1.00 91.06 109 LYS A N 1
ATOM 833 C CA . LYS A 1 109 ? -10.677 1.132 -3.728 1.00 91.06 109 LYS A CA 1
ATOM 834 C C . LYS A 1 109 ? -9.345 1.491 -3.084 1.00 91.06 109 LYS A C 1
ATOM 836 O O . LYS A 1 109 ? -8.424 0.678 -3.030 1.00 91.06 109 LYS A O 1
ATOM 841 N N . THR A 1 110 ? -9.261 2.703 -2.566 1.00 93.31 110 THR A N 1
ATOM 842 C CA . THR A 1 110 ? -8.139 3.138 -1.738 1.00 93.31 110 THR A CA 1
ATOM 843 C C . THR A 1 110 ? -8.214 2.496 -0.353 1.00 93.31 110 THR A C 1
ATOM 845 O O . THR A 1 110 ? -9.281 2.104 0.118 1.00 93.31 110 THR A O 1
ATOM 848 N N . LEU A 1 111 ? -7.093 2.448 0.364 1.00 91.94 111 LEU A N 1
ATOM 849 C CA . LEU A 1 111 ? -7.024 1.914 1.726 1.00 91.94 111 LEU A CA 1
ATOM 850 C C . LEU A 1 111 ? -8.005 2.619 2.679 1.00 91.94 111 LEU A C 1
ATOM 852 O O . LEU A 1 111 ? -8.573 1.998 3.572 1.00 91.94 111 LEU A O 1
ATOM 856 N N . ARG A 1 112 ? -8.244 3.916 2.455 1.00 90.88 112 ARG A N 1
ATOM 857 C CA . ARG A 1 112 ? -9.209 4.716 3.224 1.00 90.88 112 ARG A CA 1
ATOM 858 C C . ARG A 1 112 ? -10.666 4.355 2.935 1.00 90.88 112 ARG A C 1
ATOM 860 O O . ARG A 1 112 ? -11.512 4.593 3.786 1.00 90.88 112 ARG A O 1
ATOM 867 N N . GLU A 1 113 ? -10.955 3.824 1.751 1.00 90.94 113 GLU A N 1
ATOM 868 C CA . GLU A 1 113 ? -12.285 3.333 1.370 1.00 90.94 113 GLU A CA 1
ATOM 869 C C . GLU A 1 113 ? -12.492 1.877 1.802 1.00 90.94 113 GLU A C 1
ATOM 871 O O . GLU A 1 113 ? -13.613 1.492 2.122 1.00 90.94 113 GLU A O 1
ATOM 876 N N . LEU A 1 114 ? -11.416 1.081 1.837 1.00 88.62 114 LEU A N 1
ATOM 877 C CA . LEU A 1 114 ? -11.430 -0.300 2.329 1.00 88.62 114 LEU A CA 1
ATOM 878 C C . LEU A 1 114 ? -11.634 -0.375 3.845 1.00 88.62 114 LEU A C 1
ATOM 880 O O . LEU A 1 114 ? -12.299 -1.285 4.331 1.00 88.62 114 LEU A O 1
ATOM 884 N N . VAL A 1 115 ? -11.072 0.576 4.596 1.00 87.38 115 VAL A N 1
ATOM 885 C CA . VAL A 1 115 ? -11.192 0.625 6.057 1.00 87.38 115 VAL A CA 1
ATOM 886 C C . VAL A 1 115 ? -12.259 1.647 6.458 1.00 87.38 115 VAL A C 1
ATOM 888 O O . VAL A 1 115 ? -12.017 2.848 6.299 1.00 87.38 115 VAL A O 1
ATOM 891 N N . PRO A 1 116 ? -13.399 1.235 7.048 1.00 82.88 116 PRO A N 1
ATOM 892 C CA . PRO A 1 116 ? -14.405 2.167 7.557 1.00 82.88 116 PRO A CA 1
ATOM 893 C C . PRO A 1 116 ? -13.776 3.188 8.513 1.00 82.88 116 PRO A C 1
ATOM 895 O O . PRO A 1 116 ? -12.997 2.819 9.373 1.00 82.88 116 PRO A O 1
ATOM 898 N N . GLN A 1 117 ? -14.088 4.479 8.399 1.00 82.19 117 GLN A N 1
ATOM 899 C CA . GLN A 1 117 ? -13.513 5.520 9.278 1.00 82.19 117 GLN A CA 1
ATOM 900 C C . GLN A 1 117 ? -14.511 6.027 10.331 1.00 82.19 117 GLN A C 1
ATOM 902 O O . GLN A 1 117 ? -14.405 7.152 10.825 1.00 82.19 117 GLN A O 1
ATOM 907 N N . ASN A 1 118 ? -15.508 5.203 10.657 1.00 83.88 118 ASN A N 1
ATOM 908 C CA . ASN A 1 118 ? -16.625 5.548 11.535 1.00 83.88 118 ASN A CA 1
ATOM 909 C C . ASN A 1 118 ? -16.281 5.460 13.030 1.00 83.88 118 ASN A C 1
ATOM 911 O O . ASN A 1 118 ? -16.831 6.234 13.807 1.00 83.88 118 ASN A O 1
ATOM 915 N N . SER A 1 119 ? -15.352 4.589 13.428 1.00 86.56 119 SER A N 1
ATOM 916 C CA . SER A 1 119 ? -14.939 4.426 14.827 1.00 86.56 119 SER A CA 1
ATOM 917 C C . SER A 1 119 ? -13.487 4.841 15.063 1.00 86.56 119 SER A C 1
ATOM 919 O O . SER A 1 119 ? -12.656 4.854 14.149 1.00 86.56 119 SER A O 1
ATOM 921 N N . LEU A 1 120 ? -13.158 5.177 16.317 1.00 87.94 120 LEU A N 1
ATOM 922 C CA . LEU A 1 120 ? -11.772 5.423 16.726 1.00 87.94 120 LEU A CA 1
ATOM 923 C C . LEU A 1 120 ? -10.908 4.177 16.492 1.00 87.94 120 LEU A C 1
ATOM 925 O O . LEU A 1 120 ? -9.803 4.291 15.970 1.00 87.94 120 LEU A O 1
ATOM 929 N N . PHE A 1 121 ? -11.456 2.996 16.783 1.00 86.38 121 PHE A N 1
ATOM 930 C CA . PHE A 1 121 ? -10.804 1.714 16.538 1.00 86.38 121 PHE A CA 1
ATOM 931 C C . PHE A 1 121 ? -10.382 1.549 15.071 1.00 86.38 121 PHE A C 1
ATOM 933 O O . PHE A 1 121 ? -9.237 1.209 14.784 1.00 86.38 121 PHE A O 1
ATOM 940 N N . SER A 1 122 ? -11.264 1.878 14.125 1.00 87.44 122 SER A N 1
ATOM 941 C CA . SER A 1 122 ? -10.946 1.744 12.700 1.00 87.44 122 SER A CA 1
ATOM 942 C C . SER A 1 122 ? -9.947 2.794 12.202 1.00 87.44 122 SER A C 1
ATOM 944 O O . SER A 1 122 ? -9.133 2.513 11.323 1.00 87.44 122 SER A O 1
ATOM 946 N N . LYS A 1 123 ? -9.948 3.994 12.799 1.00 89.44 123 LYS A N 1
ATOM 947 C CA . LYS A 1 123 ? -8.910 5.011 12.552 1.00 89.44 123 LYS A CA 1
ATOM 948 C C . LYS A 1 123 ? -7.540 4.547 13.051 1.00 89.44 123 LYS A C 1
ATOM 950 O O . LYS A 1 123 ? -6.545 4.747 12.363 1.00 89.44 123 LYS A O 1
ATOM 955 N N . MET A 1 124 ? -7.491 3.899 14.217 1.00 90.75 124 MET A N 1
ATOM 956 C CA . MET A 1 124 ? -6.265 3.305 14.766 1.00 90.75 124 MET A CA 1
ATOM 957 C C . MET A 1 124 ? -5.777 2.133 13.905 1.00 90.75 124 MET A C 1
ATOM 959 O O . MET A 1 124 ? -4.578 2.001 13.675 1.00 90.75 124 MET A O 1
ATOM 963 N N . PHE A 1 125 ? -6.696 1.324 13.369 1.00 92.50 125 PHE A N 1
ATOM 964 C CA . PHE A 1 125 ? -6.354 0.258 12.428 1.00 92.50 125 PHE A CA 1
ATOM 965 C C . PHE A 1 125 ? -5.745 0.809 11.137 1.00 92.50 125 PHE A C 1
ATOM 967 O O . PHE A 1 125 ? -4.702 0.337 10.690 1.00 92.50 125 PHE A O 1
ATOM 974 N N . LEU A 1 126 ? -6.361 1.846 10.557 1.00 93.56 126 LEU A N 1
ATOM 975 C CA . LEU A 1 126 ? -5.827 2.507 9.369 1.00 93.56 126 LEU A CA 1
ATOM 976 C C . LEU A 1 126 ? -4.432 3.096 9.632 1.00 93.56 126 LEU A C 1
ATOM 978 O O . LEU A 1 126 ? -3.560 2.979 8.776 1.00 93.56 126 LEU A O 1
ATOM 982 N N . ASP A 1 127 ? -4.201 3.698 10.803 1.00 94.25 127 ASP A N 1
ATOM 983 C CA . ASP A 1 127 ? -2.874 4.189 11.198 1.00 94.25 127 ASP A CA 1
ATOM 984 C C . ASP A 1 127 ? -1.827 3.063 11.236 1.00 94.25 127 ASP A C 1
ATOM 986 O O . ASP A 1 127 ? -0.743 3.212 10.668 1.00 94.25 127 ASP A O 1
ATOM 990 N N . LEU A 1 128 ? -2.160 1.910 11.830 1.00 95.56 128 LEU A N 1
ATOM 991 C CA . LEU A 1 128 ? -1.289 0.734 11.812 1.00 95.56 128 LEU A CA 1
ATOM 992 C C . LEU A 1 128 ? -0.999 0.265 10.377 1.00 95.56 128 LEU A C 1
ATOM 994 O O . LEU A 1 128 ? 0.162 0.059 10.025 1.00 95.56 128 LEU A O 1
ATOM 998 N N . LEU A 1 129 ? -2.027 0.143 9.532 1.00 95.88 129 LEU A N 1
ATOM 999 C CA . LEU A 1 129 ? -1.864 -0.267 8.135 1.00 95.88 129 LEU A CA 1
ATOM 1000 C C . LEU A 1 129 ? -0.976 0.703 7.351 1.00 95.88 129 LEU A C 1
ATOM 1002 O O . LEU A 1 129 ? -0.115 0.265 6.594 1.00 95.88 129 LEU A O 1
ATOM 1006 N N . LEU A 1 130 ? -1.122 2.014 7.554 1.00 95.19 130 LEU A N 1
ATOM 1007 C CA . LEU A 1 130 ? -0.267 3.012 6.909 1.00 95.19 130 LEU A CA 1
ATOM 1008 C C . LEU A 1 130 ? 1.195 2.921 7.367 1.00 95.19 130 LEU A C 1
ATOM 1010 O O . LEU A 1 130 ? 2.083 3.251 6.583 1.00 95.19 130 LEU A O 1
ATOM 1014 N N . LYS A 1 131 ? 1.468 2.472 8.594 1.00 96.00 131 LYS A N 1
ATOM 1015 C CA . LYS A 1 131 ? 2.839 2.230 9.079 1.00 96.00 131 LYS 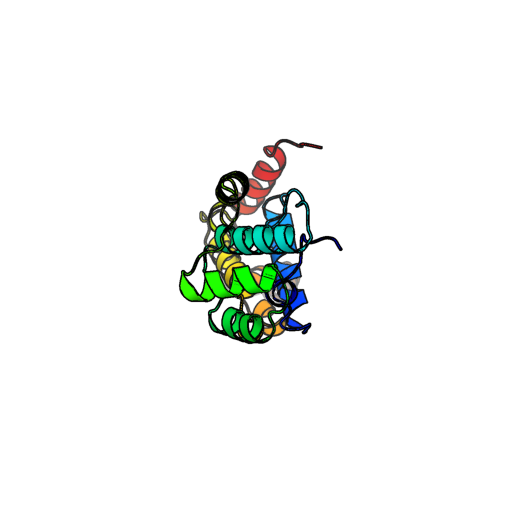A CA 1
ATOM 1016 C C . LYS A 1 131 ? 3.435 0.931 8.531 1.00 96.00 131 LYS A C 1
ATOM 1018 O O . LYS A 1 131 ? 4.640 0.860 8.302 1.00 96.00 131 LYS A O 1
ATOM 1023 N N . LEU A 1 132 ? 2.604 -0.087 8.306 1.00 96.31 132 LEU A N 1
ATOM 1024 C CA . LEU A 1 132 ? 3.031 -1.345 7.687 1.00 96.31 132 LEU A CA 1
ATOM 1025 C C . LEU A 1 132 ? 3.244 -1.206 6.171 1.00 96.31 132 LEU A C 1
ATOM 1027 O O . LEU A 1 132 ? 4.198 -1.762 5.635 1.00 96.31 132 LEU A O 1
ATOM 1031 N N . PHE A 1 133 ? 2.411 -0.413 5.489 1.00 96.12 133 PHE A N 1
ATOM 1032 C CA . PHE A 1 133 ? 2.555 -0.062 4.070 1.00 96.12 133 PHE A CA 1
ATOM 1033 C C . PHE A 1 133 ? 3.511 1.117 3.829 1.00 96.12 133 PHE A C 1
ATOM 1035 O O . PHE A 1 133 ? 3.339 1.888 2.879 1.00 96.12 133 PHE A O 1
ATOM 1042 N N . THR A 1 134 ? 4.502 1.310 4.698 1.00 95.12 134 THR A N 1
ATOM 1043 C CA . THR A 1 134 ? 5.620 2.213 4.405 1.00 95.12 134 THR A CA 1
ATOM 1044 C C . THR A 1 134 ? 6.493 1.577 3.323 1.00 95.12 134 THR A C 1
ATOM 1046 O O . THR A 1 134 ? 6.868 0.406 3.425 1.00 95.12 134 THR A O 1
ATOM 1049 N N . PHE A 1 135 ? 6.767 2.341 2.263 1.00 93.06 135 PHE A N 1
ATOM 1050 C CA . PHE A 1 135 ? 7.505 1.863 1.093 1.00 93.06 135 PHE A CA 1
ATOM 1051 C C . PHE A 1 135 ? 8.940 1.490 1.445 1.00 93.06 135 PHE A C 1
ATOM 1053 O O . PHE A 1 135 ? 9.338 0.352 1.199 1.00 93.06 135 PHE A O 1
ATOM 1060 N N . ASP A 1 136 ? 9.664 2.427 2.057 1.00 90.88 136 ASP A N 1
ATOM 1061 C CA . ASP A 1 136 ? 11.038 2.218 2.489 1.00 90.88 136 ASP A CA 1
ATOM 1062 C C . ASP A 1 136 ? 11.086 1.114 3.565 1.00 90.88 136 ASP A C 1
ATOM 1064 O O . ASP A 1 136 ? 10.420 1.249 4.597 1.00 90.88 136 ASP A O 1
ATOM 1068 N N . PRO A 1 137 ? 11.805 -0.001 3.328 1.00 92.00 137 PRO A N 1
ATOM 1069 C CA . PRO A 1 137 ? 11.903 -1.092 4.290 1.00 92.00 137 PRO A CA 1
ATOM 1070 C C . PRO A 1 137 ? 12.592 -0.688 5.601 1.00 92.00 137 PRO A C 1
ATOM 1072 O O . PRO A 1 137 ? 12.284 -1.301 6.622 1.00 92.00 137 PRO A O 1
ATOM 1075 N N . ASP A 1 138 ? 13.467 0.323 5.597 1.00 90.75 138 ASP A N 1
ATOM 1076 C CA . ASP A 1 138 ? 14.193 0.771 6.793 1.00 90.75 138 ASP A CA 1
ATOM 1077 C C . ASP A 1 138 ? 13.311 1.641 7.708 1.00 90.75 138 ASP A C 1
ATOM 1079 O O . ASP A 1 138 ? 13.446 1.607 8.931 1.00 90.75 138 ASP A O 1
ATOM 1083 N N . GLU A 1 139 ? 12.344 2.358 7.127 1.00 92.62 139 GLU A N 1
ATOM 1084 C CA . GLU A 1 139 ? 11.343 3.163 7.849 1.00 92.62 139 GLU A CA 1
ATOM 1085 C C . GLU A 1 139 ? 10.044 2.383 8.137 1.00 92.62 139 GLU A C 1
ATOM 1087 O O . GLU A 1 139 ? 9.134 2.863 8.825 1.00 92.62 139 GLU A O 1
ATOM 1092 N N . ARG A 1 140 ? 9.910 1.170 7.586 1.00 95.12 140 ARG A N 1
ATOM 1093 C CA . ARG A 1 140 ? 8.740 0.311 7.792 1.00 95.12 140 ARG A CA 1
ATOM 1094 C C . ARG A 1 140 ? 8.692 -0.171 9.234 1.00 95.12 140 ARG A C 1
ATOM 1096 O O . ARG A 1 140 ? 9.690 -0.621 9.791 1.00 95.12 140 ARG A O 1
ATOM 1103 N N . ILE A 1 141 ? 7.505 -0.115 9.843 1.00 95.25 141 ILE A N 1
ATOM 1104 C CA . ILE A 1 141 ? 7.346 -0.500 11.248 1.00 95.25 141 ILE A CA 1
ATOM 1105 C C . ILE A 1 141 ? 7.799 -1.957 11.473 1.00 95.25 141 ILE A C 1
ATOM 1107 O O . ILE A 1 141 ? 7.289 -2.870 10.814 1.00 95.25 141 ILE A O 1
ATOM 1111 N N . PRO A 1 142 ? 8.743 -2.208 12.396 1.00 93.94 142 PRO A N 1
ATOM 1112 C CA . PRO A 1 142 ? 9.191 -3.560 12.698 1.00 93.94 142 PRO A CA 1
ATOM 1113 C C . PRO A 1 142 ? 8.159 -4.302 13.566 1.00 93.94 142 PRO A C 1
ATOM 1115 O O . PRO A 1 142 ? 7.308 -3.664 14.193 1.00 93.94 142 PRO A O 1
ATOM 1118 N N . PRO A 1 143 ? 8.255 -5.642 13.690 1.00 92.25 143 PRO A N 1
ATOM 1119 C CA . PRO A 1 143 ? 7.297 -6.438 14.459 1.00 92.25 143 PRO A CA 1
ATOM 1120 C C . PRO A 1 143 ? 7.062 -5.929 15.887 1.00 92.25 143 PRO A C 1
ATOM 1122 O O . PRO A 1 143 ? 5.921 -5.798 16.318 1.00 92.25 143 PRO A O 1
ATOM 1125 N N . HIS A 1 144 ? 8.133 -5.592 16.612 1.00 90.00 144 HIS A N 1
ATOM 1126 C CA . HIS A 1 144 ? 8.029 -5.093 17.986 1.00 90.00 144 HIS A CA 1
ATOM 1127 C C . HIS A 1 144 ? 7.285 -3.751 18.055 1.00 90.00 144 HIS A C 1
ATOM 1129 O O . HIS A 1 144 ? 6.393 -3.594 18.881 1.00 90.00 144 HIS A O 1
ATOM 1135 N N . GLY A 1 145 ? 7.565 -2.825 17.131 1.00 91.50 145 GLY A N 1
ATOM 1136 C CA . GLY A 1 145 ? 6.856 -1.548 17.058 1.00 91.50 145 GLY A CA 1
ATOM 1137 C C . GLY A 1 145 ? 5.381 -1.716 16.683 1.00 91.50 145 GLY A C 1
ATOM 1138 O O . GLY A 1 145 ? 4.527 -0.983 17.177 1.00 91.50 145 GLY A O 1
ATOM 1139 N N . ALA A 1 146 ? 5.056 -2.703 15.842 1.00 92.12 146 ALA A N 1
ATOM 1140 C CA . ALA A 1 146 ? 3.674 -3.005 15.478 1.00 92.12 146 ALA A CA 1
ATOM 1141 C C . ALA A 1 146 ? 2.863 -3.525 16.675 1.00 92.12 146 ALA A C 1
ATOM 1143 O O . ALA A 1 146 ? 1.704 -3.144 16.828 1.00 92.12 146 ALA A O 1
ATOM 1144 N N . LEU A 1 147 ? 3.473 -4.335 17.547 1.00 89.06 147 LEU A N 1
ATOM 1145 C CA . LEU A 1 147 ? 2.833 -4.834 18.771 1.00 89.06 147 LEU A CA 1
ATOM 1146 C C . LEU A 1 147 ? 2.542 -3.725 19.789 1.00 89.06 147 LEU A C 1
ATOM 1148 O O . LEU A 1 147 ? 1.567 -3.816 20.528 1.00 89.06 147 LEU A O 1
ATOM 1152 N N . GLU A 1 148 ? 3.353 -2.669 19.805 1.00 89.00 148 GLU A N 1
ATOM 1153 C CA . GLU A 1 148 ? 3.156 -1.496 20.665 1.00 89.00 148 GLU A CA 1
ATOM 1154 C C . GLU A 1 148 ? 2.123 -0.505 20.100 1.00 89.00 148 GLU A C 1
ATOM 1156 O O . GLU A 1 148 ? 1.755 0.469 20.765 1.00 89.00 148 GLU A O 1
ATOM 1161 N N . ASN A 1 149 ? 1.624 -0.733 18.880 1.00 89.44 149 ASN A N 1
ATOM 1162 C CA . ASN A 1 149 ? 0.650 0.152 18.257 1.00 89.44 149 ASN A CA 1
ATOM 1163 C C . ASN A 1 149 ? -0.643 0.213 19.079 1.00 89.44 149 ASN A C 1
ATOM 1165 O O . ASN A 1 149 ? -1.147 -0.798 19.569 1.00 89.44 149 ASN A O 1
ATOM 1169 N N . SER A 1 150 ? -1.225 1.408 19.177 1.00 87.75 150 SER A N 1
ATOM 1170 C CA . SER A 1 150 ? -2.432 1.645 19.964 1.00 87.75 150 SER A CA 1
ATOM 1171 C C . SER A 1 150 ? -3.598 0.736 19.564 1.00 87.75 150 SER A C 1
ATOM 1173 O O . SER A 1 150 ? -4.371 0.352 20.435 1.00 87.75 150 SER A O 1
ATOM 1175 N N . TRP A 1 151 ? -3.720 0.361 18.285 1.00 90.00 151 TRP A N 1
ATOM 1176 C CA . TRP A 1 151 ? -4.730 -0.592 17.821 1.00 90.00 151 TRP A CA 1
ATOM 1177 C C . TRP A 1 151 ? -4.533 -1.977 18.444 1.00 90.00 151 TRP A C 1
ATOM 1179 O O . TRP A 1 151 ? -5.462 -2.514 19.045 1.00 90.00 151 TRP A O 1
ATOM 1189 N N . VAL A 1 152 ? -3.308 -2.510 18.397 1.00 86.88 152 VAL A N 1
ATOM 1190 C CA . VAL A 1 152 ? -2.970 -3.812 18.990 1.00 86.88 152 VAL A CA 1
ATOM 1191 C C . VAL A 1 152 ? -3.126 -3.763 20.508 1.00 86.88 152 VAL A C 1
ATOM 1193 O O . VAL A 1 152 ? -3.806 -4.607 21.080 1.00 86.88 152 VAL A O 1
ATOM 1196 N N . CYS A 1 153 ? -2.594 -2.731 21.164 1.00 83.50 153 CYS A N 1
ATOM 1197 C CA . CYS A 1 153 ? -2.715 -2.554 22.612 1.00 83.50 153 CYS A CA 1
ATOM 1198 C C . CYS A 1 153 ? -4.171 -2.390 23.077 1.00 83.50 153 CYS A C 1
ATOM 1200 O O . CYS A 1 153 ? -4.509 -2.830 24.174 1.00 83.50 153 CYS A O 1
ATOM 1202 N N . SER A 1 154 ? -5.049 -1.799 22.257 1.00 77.00 154 SER A N 1
ATOM 1203 C CA . SER A 1 154 ? -6.477 -1.678 22.588 1.00 77.00 154 SER A CA 1
ATOM 1204 C C . SER A 1 154 ? -7.204 -3.026 22.619 1.00 77.00 154 SER A C 1
ATOM 1206 O O . SER A 1 154 ? -8.161 -3.175 23.372 1.00 77.00 154 SER A O 1
ATOM 1208 N N . LEU A 1 155 ? -6.710 -4.019 21.869 1.00 67.62 155 LEU A N 1
ATOM 1209 C CA . LEU A 1 155 ? -7.227 -5.391 21.859 1.00 67.62 155 LEU A CA 1
ATOM 1210 C C . LEU A 1 155 ? -6.763 -6.216 23.067 1.00 67.62 155 LEU A C 1
ATOM 1212 O O . LEU A 1 155 ? -7.362 -7.241 23.369 1.00 67.62 155 LEU A O 1
ATOM 1216 N N . VAL A 1 156 ? -5.718 -5.783 23.784 1.00 56.41 156 VAL A N 1
ATOM 1217 C CA . VAL A 1 156 ? -5.174 -6.503 24.958 1.00 56.41 156 VAL A CA 1
ATOM 1218 C C . VAL A 1 156 ? -6.063 -6.342 26.204 1.00 56.41 156 VAL A C 1
ATOM 1220 O O . VAL A 1 156 ? -5.783 -6.892 27.271 1.00 56.41 156 VAL A O 1
ATOM 1223 N N . VAL A 1 157 ? -7.198 -5.654 26.084 1.00 54.19 157 VAL A N 1
ATOM 1224 C CA . VAL A 1 157 ? -8.260 -5.696 27.091 1.00 54.19 157 VAL A CA 1
ATOM 1225 C C . VAL A 1 157 ? -9.219 -6.842 26.754 1.00 54.19 157 VAL A C 1
ATOM 1227 O O . VAL A 1 157 ? -10.370 -6.590 26.421 1.00 54.19 157 VAL A O 1
ATOM 1230 N N . ASP A 1 158 ? -8.762 -8.099 26.827 1.00 47.00 158 ASP A N 1
ATOM 1231 C CA . ASP A 1 158 ? -9.673 -9.243 26.689 1.00 47.00 158 ASP A CA 1
ATOM 1232 C C . ASP A 1 158 ? -9.378 -10.409 27.655 1.00 47.00 158 ASP A C 1
ATOM 1234 O O . ASP A 1 158 ? -8.238 -10.828 27.866 1.00 47.00 158 ASP A O 1
ATOM 1238 N N . GLU A 1 159 ? -10.465 -10.835 28.303 1.00 48.88 159 GLU A N 1
ATOM 1239 C CA . GLU A 1 159 ? -10.769 -11.899 29.286 1.00 48.88 159 GLU A CA 1
ATOM 1240 C C . GLU A 1 159 ? -9.758 -12.321 30.384 1.00 48.88 159 GLU A C 1
ATOM 1242 O O . GLU A 1 159 ? -10.163 -12.529 31.533 1.00 48.88 159 GLU A O 1
ATOM 1247 N N . GLY A 1 160 ? -8.451 -12.397 30.127 1.00 46.28 160 GLY A N 1
ATOM 1248 C CA . GLY A 1 160 ? -7.462 -12.883 31.109 1.00 46.28 160 GLY A CA 1
ATOM 1249 C C . GLY A 1 160 ? -7.134 -11.880 32.224 1.00 46.28 160 GLY A C 1
ATOM 1250 O O . GLY A 1 160 ? -7.021 -12.237 33.400 1.00 46.28 160 GLY A O 1
ATOM 1251 N N . THR A 1 161 ? -7.038 -10.595 31.877 1.00 47.47 161 T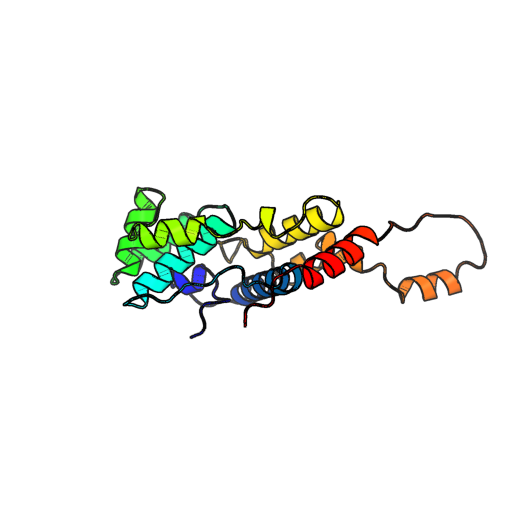HR A N 1
ATOM 1252 C CA . THR A 1 161 ? -6.781 -9.507 32.839 1.00 47.47 161 THR A CA 1
ATOM 1253 C C . THR A 1 161 ? -8.013 -9.226 33.694 1.00 47.47 161 THR A C 1
ATOM 1255 O O . THR A 1 161 ? -7.899 -8.923 34.881 1.00 47.47 161 THR A O 1
ATOM 1258 N N . VAL A 1 162 ? -9.206 -9.397 33.123 1.00 49.78 162 VAL A N 1
ATOM 1259 C CA . VAL A 1 162 ? -10.476 -9.230 33.836 1.00 49.78 162 VAL A CA 1
ATOM 1260 C C . VAL A 1 162 ? -10.611 -10.278 34.939 1.00 49.78 162 VAL A C 1
ATOM 1262 O O . VAL A 1 162 ? -10.999 -9.919 36.042 1.00 49.78 162 VAL A O 1
ATOM 1265 N N . ALA A 1 163 ? -10.194 -11.532 34.718 1.00 49.91 163 ALA A N 1
ATOM 1266 C CA . ALA A 1 163 ? -10.168 -12.561 35.763 1.00 49.91 163 ALA A CA 1
ATOM 1267 C C . ALA A 1 163 ? -9.217 -12.218 36.931 1.00 49.91 163 ALA A C 1
ATOM 1269 O O . ALA A 1 163 ? -9.573 -12.414 38.095 1.00 49.91 163 ALA A O 1
ATOM 1270 N N . HIS A 1 164 ? -8.040 -11.641 36.650 1.00 42.06 164 HIS A N 1
ATOM 1271 C CA . HIS A 1 164 ? -7.137 -11.143 37.698 1.00 42.06 164 HIS A CA 1
ATOM 1272 C C . HIS A 1 164 ? -7.740 -9.946 38.453 1.00 42.06 164 HIS A C 1
ATOM 1274 O O . HIS A 1 164 ? -7.635 -9.860 39.678 1.00 42.06 164 HIS A O 1
ATOM 1280 N N . LEU A 1 165 ? -8.444 -9.063 37.738 1.00 43.47 165 LEU A N 1
ATOM 1281 C CA . LEU A 1 165 ? -9.166 -7.938 38.324 1.00 43.47 165 LEU A CA 1
ATOM 1282 C C . LEU A 1 165 ? -10.356 -8.410 39.169 1.00 43.47 165 LEU A C 1
ATOM 1284 O O . LEU A 1 165 ? -10.491 -7.934 40.286 1.00 43.47 165 LEU A O 1
ATOM 1288 N N . TYR A 1 166 ? -11.160 -9.387 38.737 1.00 47.03 166 TYR A N 1
ATOM 1289 C CA . TYR A 1 166 ? -12.241 -9.983 39.541 1.00 47.03 166 TYR A CA 1
ATOM 1290 C C . TYR A 1 166 ? -11.720 -10.744 40.768 1.00 47.03 166 TYR A C 1
ATOM 1292 O O . TYR A 1 166 ? -12.402 -10.778 41.790 1.00 47.03 166 TYR A O 1
ATOM 1300 N N . GLY A 1 167 ? -10.497 -11.282 40.713 1.00 43.59 167 GLY A N 1
ATOM 1301 C CA . GLY A 1 167 ? -9.808 -11.839 41.880 1.00 43.59 167 GLY A CA 1
ATOM 1302 C C . GLY A 1 167 ? -9.389 -10.790 42.921 1.00 43.59 167 GLY A C 1
ATOM 1303 O O . GLY A 1 167 ? -9.222 -11.132 44.090 1.00 43.59 167 GLY A O 1
ATOM 1304 N N . GLN A 1 168 ? -9.253 -9.516 42.528 1.00 44.34 168 GLN A N 1
ATOM 1305 C CA . GLN A 1 168 ? -8.869 -8.407 43.416 1.00 44.34 168 GLN A CA 1
ATOM 1306 C C . GLN A 1 168 ? -10.003 -7.398 43.697 1.00 44.34 168 GLN A C 1
ATOM 1308 O O . GLN A 1 168 ? -9.926 -6.650 44.672 1.00 44.34 168 GLN A O 1
ATOM 1313 N N . ARG A 1 169 ? -11.100 -7.394 42.923 1.00 38.88 169 ARG A N 1
ATOM 1314 C CA . ARG A 1 169 ? -12.237 -6.453 43.046 1.00 38.88 169 ARG A CA 1
ATOM 1315 C C . ARG A 1 169 ? -13.303 -6.887 44.058 1.00 38.88 169 ARG A C 1
ATOM 1317 O O . ARG A 1 169 ? -14.490 -6.630 43.880 1.00 38.88 169 ARG A O 1
ATOM 1324 N N . GLY A 1 170 ? -12.871 -7.465 45.175 1.00 39.59 170 GLY A N 1
ATOM 1325 C CA . GLY A 1 170 ? -13.685 -7.520 46.392 1.00 39.59 170 GLY A CA 1
ATOM 1326 C C . GLY A 1 170 ? -13.847 -6.153 47.071 1.00 39.59 170 GLY A C 1
ATOM 1327 O O . GLY A 1 170 ? -14.589 -6.049 48.043 1.00 39.59 170 GLY A O 1
ATOM 1328 N N . ASN A 1 171 ? -13.167 -5.097 46.605 1.00 40.84 171 ASN A N 1
ATOM 1329 C CA . ASN A 1 171 ? -13.295 -3.777 47.209 1.00 40.84 171 ASN A CA 1
ATOM 1330 C C . ASN A 1 171 ? -12.995 -2.641 46.212 1.00 40.84 171 ASN A C 1
ATOM 1332 O O . ASN A 1 171 ? -11.899 -2.550 45.670 1.00 40.84 171 ASN A O 1
ATOM 1336 N N . THR A 1 172 ? -13.958 -1.730 46.069 1.00 39.56 172 THR A N 1
ATOM 1337 C CA . THR A 1 172 ? -13.900 -0.400 45.424 1.00 39.56 172 THR A CA 1
ATOM 1338 C C . THR A 1 172 ? -14.085 -0.282 43.896 1.00 39.56 172 THR A C 1
ATOM 1340 O O . THR A 1 172 ? -13.326 -0.798 43.081 1.00 39.56 172 THR A O 1
ATOM 1343 N N . GLY A 1 173 ? -15.101 0.517 43.536 1.00 37.25 173 GLY A N 1
ATOM 1344 C CA . GLY A 1 173 ? -14.962 1.624 42.584 1.00 37.25 173 GLY A CA 1
ATOM 1345 C C . GLY A 1 173 ? -15.095 1.315 41.094 1.00 37.25 173 GLY A C 1
ATOM 1346 O O . GLY A 1 173 ? -14.190 0.767 40.471 1.00 37.25 173 GLY A O 1
ATOM 1347 N N . SER A 1 174 ? -16.212 1.768 40.524 1.00 43.19 174 SER A N 1
ATOM 1348 C CA . SER A 1 174 ? -16.504 1.864 39.092 1.00 43.19 174 SER A CA 1
ATOM 1349 C C . SER A 1 174 ? -15.367 2.517 38.290 1.00 43.19 174 SER A C 1
ATOM 1351 O O . SER A 1 174 ? -14.945 3.630 38.599 1.00 43.19 174 SER A O 1
ATOM 1353 N N . SER A 1 175 ? -14.913 1.846 37.234 1.00 33.91 175 SER A N 1
ATOM 1354 C CA . SER A 1 175 ? -14.231 2.468 36.098 1.00 33.91 175 SER A CA 1
ATOM 1355 C C . SER A 1 175 ? -14.748 1.788 34.833 1.00 33.91 175 SER A C 1
ATOM 1357 O O . SER A 1 175 ? -14.700 0.562 34.718 1.00 33.91 175 SER A O 1
ATOM 1359 N N . ALA A 1 176 ? -15.344 2.591 33.951 1.00 37.75 176 ALA A N 1
ATOM 1360 C CA . ALA A 1 176 ? -15.945 2.149 32.702 1.00 37.75 176 ALA A CA 1
ATOM 1361 C C . ALA A 1 176 ? -14.870 1.569 31.773 1.00 37.75 176 ALA A C 1
ATOM 1363 O O . ALA A 1 176 ? -13.814 2.174 31.581 1.00 37.75 176 ALA A O 1
ATOM 1364 N N . LEU A 1 177 ? -15.152 0.383 31.235 1.00 42.25 177 LEU A N 1
ATOM 1365 C CA . LEU A 1 177 ? -14.395 -0.226 30.146 1.00 42.25 177 LEU A CA 1
ATOM 1366 C C . LEU A 1 177 ? -14.552 0.652 28.890 1.00 42.25 177 LEU A C 1
ATOM 1368 O O . LEU A 1 177 ? -15.629 1.219 28.698 1.00 42.25 177 LEU A O 1
ATOM 1372 N N . PRO A 1 178 ? -13.527 0.787 28.033 1.00 42.72 178 PRO A N 1
ATOM 1373 C CA . PRO A 1 178 ? -13.754 1.293 26.689 1.00 42.72 178 PRO A CA 1
ATOM 1374 C C . PRO A 1 178 ? -14.654 0.287 25.964 1.00 42.72 178 PRO A C 1
ATOM 1376 O O . PRO A 1 178 ? -14.294 -0.884 25.842 1.00 42.72 178 PRO A O 1
ATOM 1379 N N . ASP A 1 179 ? -15.837 0.732 25.541 1.00 45.00 179 ASP A N 1
ATOM 1380 C CA . ASP A 1 179 ? -16.749 -0.071 24.730 1.00 45.00 179 ASP A CA 1
ATOM 1381 C C . ASP A 1 179 ? -16.013 -0.501 23.456 1.00 45.00 179 ASP A C 1
ATOM 1383 O O . ASP A 1 179 ? -15.732 0.307 22.568 1.00 45.00 179 ASP A O 1
ATOM 1387 N N . ILE A 1 180 ? -15.668 -1.786 23.372 1.00 53.50 180 ILE A N 1
ATOM 1388 C CA . ILE A 1 180 ? -15.368 -2.425 22.095 1.00 53.50 180 ILE A CA 1
ATOM 1389 C C . ILE A 1 180 ? -16.661 -2.299 21.291 1.00 53.50 180 ILE A C 1
ATOM 1391 O O . ILE A 1 180 ? -17.663 -2.923 21.642 1.00 53.50 180 ILE A O 1
ATOM 1395 N N . ASP A 1 181 ? -16.651 -1.438 20.270 1.00 53.09 181 ASP A N 1
ATOM 1396 C CA . ASP A 1 181 ? -17.825 -1.108 19.462 1.00 53.09 181 ASP A CA 1
ATOM 1397 C C . ASP A 1 181 ? -18.472 -2.396 18.922 1.00 53.09 181 ASP A C 1
ATOM 1399 O O . ASP A 1 181 ? -18.045 -2.971 17.917 1.00 53.09 181 ASP A O 1
ATOM 1403 N N . GLN A 1 1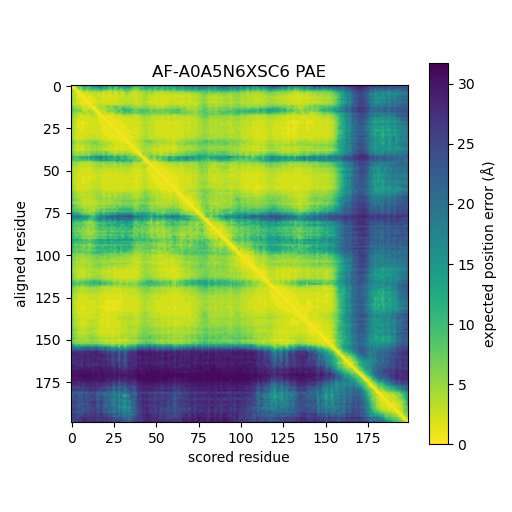82 ? -19.551 -2.841 19.568 1.00 50.47 182 GLN A N 1
ATOM 1404 C CA . GLN A 1 182 ? -20.413 -3.925 19.084 1.00 50.47 182 GLN A CA 1
ATOM 1405 C C . GLN A 1 182 ? -20.982 -3.586 17.694 1.00 50.47 182 GLN A C 1
ATOM 1407 O O . GLN A 1 182 ? -21.274 -4.478 16.898 1.00 50.47 182 GLN A O 1
ATOM 1412 N N . GLU A 1 183 ? -21.070 -2.294 17.360 1.00 48.72 183 GLU A N 1
ATOM 1413 C CA . GLU A 1 183 ? -21.386 -1.808 16.016 1.00 48.72 183 GLU A CA 1
ATOM 1414 C C . GLU A 1 183 ? -20.290 -2.095 14.987 1.00 48.72 183 GLU A C 1
ATOM 1416 O O . GLU A 1 183 ? -20.611 -2.320 13.823 1.00 48.72 183 GLU A O 1
ATOM 1421 N N . TRP A 1 184 ? -19.013 -2.122 15.380 1.00 48.78 184 TRP A N 1
ATOM 1422 C CA . TRP A 1 184 ? -17.906 -2.451 14.480 1.00 48.78 184 TRP A CA 1
ATOM 1423 C C . TRP A 1 184 ? -17.891 -3.948 14.160 1.00 48.78 184 TRP A C 1
ATOM 1425 O O . TRP A 1 184 ? -17.853 -4.323 12.989 1.00 48.78 184 TRP A O 1
ATOM 1435 N N . ILE A 1 185 ? -18.042 -4.802 15.179 1.00 53.09 185 ILE A N 1
ATOM 1436 C CA . ILE A 1 185 ? -18.184 -6.258 14.999 1.00 53.09 185 ILE A CA 1
ATOM 1437 C C . ILE A 1 185 ? -19.447 -6.570 14.182 1.00 53.09 185 ILE A C 1
ATOM 1439 O O . ILE A 1 185 ? -19.403 -7.345 13.225 1.00 53.09 185 ILE A O 1
ATOM 1443 N N . GLY A 1 186 ? -20.569 -5.923 14.509 1.00 47.84 186 GLY A N 1
ATOM 1444 C CA . GLY A 1 186 ? -21.818 -6.047 13.758 1.00 47.84 186 GLY A CA 1
ATOM 1445 C C . GLY A 1 186 ? -21.720 -5.501 12.330 1.00 47.84 186 GLY A C 1
ATOM 1446 O O . GLY A 1 186 ? -22.331 -6.055 11.418 1.00 47.84 186 GLY A O 1
ATOM 1447 N N . GLY A 1 187 ? -20.932 -4.446 12.117 1.00 51.47 187 GLY A N 1
ATOM 1448 C CA . GLY A 1 187 ? -20.655 -3.842 10.816 1.00 51.47 187 GLY A CA 1
ATOM 1449 C C . GLY A 1 187 ? -19.814 -4.747 9.922 1.00 51.47 187 GLY A C 1
ATOM 1450 O O . GLY A 1 187 ? -20.149 -4.908 8.753 1.00 51.47 187 GLY A O 1
ATOM 1451 N N . ILE A 1 188 ? -18.799 -5.411 10.481 1.00 51.12 188 ILE A N 1
ATOM 1452 C CA . ILE A 1 188 ? -18.024 -6.445 9.783 1.00 51.12 188 ILE A CA 1
ATOM 1453 C C . ILE A 1 188 ? -18.911 -7.636 9.443 1.00 51.12 188 ILE A C 1
ATOM 1455 O O . ILE A 1 188 ? -18.947 -8.059 8.293 1.00 51.12 188 ILE A O 1
ATOM 1459 N N . ALA A 1 189 ? -19.685 -8.143 10.405 1.00 46.50 189 ALA A N 1
ATOM 1460 C CA . ALA A 1 189 ? -20.599 -9.255 10.160 1.00 46.50 189 ALA A CA 1
ATOM 1461 C C . ALA A 1 189 ? -21.618 -8.927 9.054 1.00 46.50 189 ALA A C 1
ATOM 1463 O O . ALA A 1 189 ? -21.946 -9.790 8.243 1.00 46.50 189 ALA A O 1
ATOM 1464 N N . ARG A 1 190 ? -22.088 -7.675 8.986 1.00 48.56 190 ARG A N 1
ATOM 1465 C CA . ARG A 1 190 ? -22.999 -7.196 7.941 1.00 48.56 190 ARG A CA 1
ATOM 1466 C C . ARG A 1 190 ? -22.297 -7.043 6.587 1.00 48.56 190 ARG A C 1
ATOM 1468 O O . ARG A 1 190 ? -22.816 -7.549 5.599 1.00 48.56 190 ARG A O 1
ATOM 1475 N N . ALA A 1 191 ? -21.102 -6.452 6.548 1.00 53.31 191 ALA A N 1
ATOM 1476 C CA . ALA A 1 191 ? -20.301 -6.302 5.330 1.00 53.31 191 ALA A CA 1
ATOM 1477 C C . ALA A 1 191 ? -19.896 -7.660 4.724 1.00 53.31 191 ALA A C 1
ATOM 1479 O O . ALA A 1 191 ? -19.994 -7.852 3.515 1.00 53.31 191 ALA A O 1
ATOM 1480 N N . ILE A 1 192 ? -19.539 -8.640 5.562 1.00 54.09 192 ILE A N 1
ATOM 1481 C CA . ILE A 1 192 ? -19.264 -10.024 5.141 1.00 54.09 192 ILE A CA 1
ATOM 1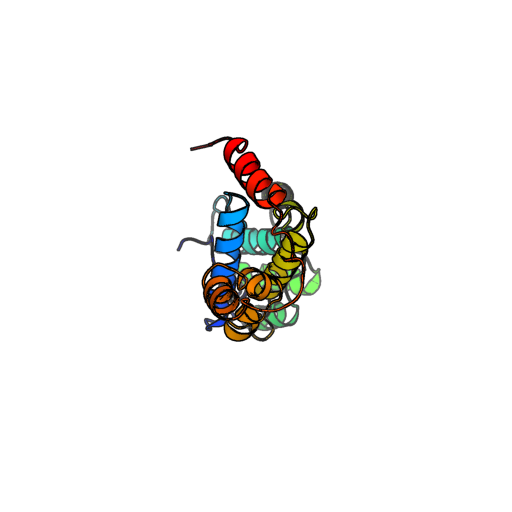482 C C . ILE A 1 192 ? -20.507 -10.673 4.512 1.00 54.09 192 ILE A C 1
ATOM 1484 O O . ILE A 1 192 ? -20.387 -11.465 3.577 1.00 54.09 192 ILE A O 1
ATOM 1488 N N . ASN A 1 193 ? -21.703 -10.354 5.013 1.00 47.91 193 ASN A N 1
ATOM 1489 C CA . ASN A 1 193 ? -22.951 -10.952 4.538 1.00 47.91 193 ASN A CA 1
ATOM 1490 C C . ASN A 1 193 ? -23.511 -10.268 3.275 1.00 47.91 193 ASN A C 1
ATOM 1492 O O . ASN A 1 193 ? -24.289 -10.881 2.547 1.00 47.91 193 ASN A O 1
ATOM 1496 N N . GLU A 1 194 ? -23.124 -9.015 3.022 1.00 49.72 194 GLU A N 1
ATOM 1497 C CA . GLU A 1 194 ? -23.578 -8.201 1.885 1.00 49.72 194 GLU A CA 1
ATOM 1498 C C . GLU A 1 194 ? -22.618 -8.235 0.681 1.00 49.72 194 GLU A C 1
ATOM 1500 O O . GLU A 1 194 ? -23.028 -7.900 -0.432 1.00 49.72 194 GLU A O 1
ATOM 1505 N N . SER A 1 195 ? -21.368 -8.682 0.858 1.00 38.94 195 SER A N 1
ATOM 1506 C CA . SER A 1 195 ? -20.429 -8.854 -0.255 1.00 38.94 195 SER A CA 1
ATOM 1507 C C . SER A 1 195 ? -20.898 -9.960 -1.217 1.00 38.94 195 SER A C 1
ATOM 1509 O O . SER A 1 195 ? -21.085 -11.109 -0.795 1.00 38.94 195 SER A O 1
ATOM 1511 N N . PRO A 1 196 ? -21.083 -9.668 -2.522 1.00 41.41 196 PRO A N 1
ATOM 1512 C CA . PRO A 1 196 ? -21.458 -10.680 -3.497 1.00 41.41 196 PRO A CA 1
ATOM 1513 C C . PRO A 1 196 ? -20.346 -11.727 -3.581 1.00 41.41 196 PRO A C 1
ATOM 1515 O O . PRO A 1 196 ? -19.217 -11.425 -3.959 1.00 41.41 196 PRO A O 1
ATOM 1518 N N . ARG A 1 197 ? -20.673 -12.972 -3.220 1.00 43.66 197 ARG A N 1
ATOM 1519 C CA . ARG A 1 197 ? -19.786 -14.128 -3.386 1.00 43.66 197 ARG A CA 1
ATOM 1520 C C . ARG A 1 197 ? -19.602 -14.409 -4.877 1.00 43.66 197 ARG A C 1
ATOM 1522 O O . ARG A 1 197 ? -20.302 -15.244 -5.442 1.00 43.66 197 ARG A O 1
ATOM 1529 N N . THR A 1 198 ? -18.698 -13.694 -5.529 1.00 42.69 198 THR A N 1
ATOM 1530 C CA . THR A 1 198 ? -18.215 -14.068 -6.857 1.00 42.69 198 THR A CA 1
ATOM 1531 C C . THR A 1 198 ? -17.111 -15.102 -6.686 1.00 42.69 198 THR A C 1
ATOM 1533 O O . THR A 1 198 ? -15.988 -14.757 -6.321 1.00 42.69 198 THR A O 1
ATOM 1536 N N . LEU A 1 199 ? -17.489 -16.368 -6.884 1.00 34.94 199 LEU A N 1
ATOM 1537 C CA . LEU A 1 199 ? -16.587 -17.454 -7.278 1.00 34.94 199 LEU A CA 1
ATOM 1538 C C . LEU A 1 199 ? -16.232 -17.315 -8.762 1.00 34.94 199 LEU A C 1
ATOM 1540 O O . LEU A 1 199 ? -17.124 -16.881 -9.529 1.00 34.94 199 LEU A O 1
#

pLDDT: mean 76.74, std 18.2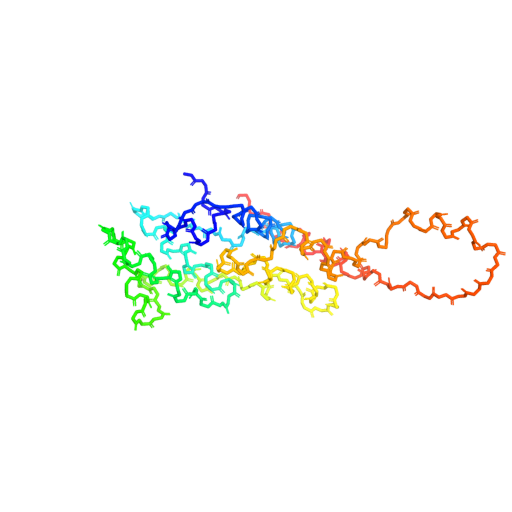1, range [33.91, 96.31]

Secondary structure (DSSP, 8-state):
--GGG--HHHHTT----THHHHHHHHHHHHHHHHSS-SS-----SSHHHHHHHHHHHHHHHHTSPPPHHHHHHHHHT--SHHHHHHHHHHHHSS----HHHHHHHHTSPPHHHHS--SSHHHHHHHHHHHHHT-SSTTTSPPHHHHHTSHHHHHHT-STHHHHHHHHHTTS----PPP---HHHHHHHHHHHHHS----

Solvent-accessible surface area (backbone atoms only — not comparable to full-atom values): 11854 Å² total; per-residue (Å²): 129,84,70,58,50,67,34,68,44,53,72,56,64,75,55,88,60,80,54,44,56,41,32,30,50,40,39,50,55,46,22,73,72,59,77,46,73,80,43,81,71,95,75,55,99,44,70,50,53,36,50,51,53,41,52,51,30,45,30,53,24,72,68,50,79,75,50,66,67,64,40,52,60,33,38,77,69,46,90,47,75,47,24,58,40,39,46,46,20,70,75,68,78,46,79,82,75,60,66,78,55,51,56,54,42,67,70,51,68,32,55,74,71,62,42,63,75,88,45,72,68,39,46,36,44,50,53,53,44,56,39,28,67,35,64,52,59,89,77,24,53,46,74,72,61,52,57,68,30,70,45,52,51,62,61,70,77,58,72,66,64,54,53,58,46,64,73,61,58,87,65,81,81,95,76,86,74,85,78,77,55,62,64,55,58,50,46,50,56,48,51,65,70,67,54,80,86,78,127

InterPro domains:
  IPR000719 Protein kinase domain [PF00069] (3-152)
  IPR000719 Protein kinase domain [PS50011] (1-152)
  IPR011009 Protein kinase-like domain superfamily [SSF56112] (3-156)
  IPR051175 Dual specificity CLK kinases [PTHR45646] (5-154)

Mean predicted aligned error: 11.64 Å

Sequence (199 aa):
MNPLYLAPDVIIKLGWSSPIDMWAIACILVELLAGEIPFYVRGGISQDEEDIELLATIEHVVGRCIDPNMVGIATSNAESTLGSNICQYASHGKFKFPHAVEDRVKSRKTLRELVPQNSLFSKMFLDLLLKLFTFDPDERIPPHGALENSWVCSLVVDEGTVAHLYGQRGNTGSSALPDIDQEWIGGIARAINESPRTL

Nearest PDB structures (foldseek):
  6yti-assembly1_A  TM=8.727E-01  e=7.025E-07  Homo sapiens
  6ytg-assembly1_A  TM=8.792E-01  e=1.711E-06  Homo sapiens
  6i5i-ass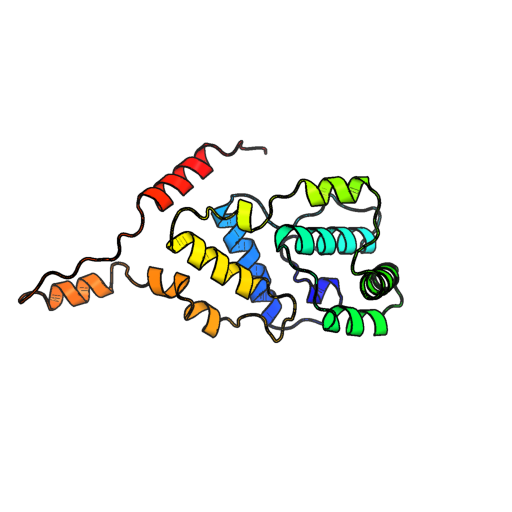embly1_A  TM=8.705E-01  e=1.797E-06  Homo sapiens
  8p04-assembly1_A  TM=8.670E-01  e=1.797E-06  Homo sapiens
  2vag-assembly1_A  TM=8.610E-01  e=7.175E-06  Homo sapiens